Protein AF-A0A7J6S461-F1 (afdb_monomer_lite)

Foldseek 3Di:
DDDDDPDPCVVVVVVVVVVVVVVVVVVVVVVVVVVLVVLEDEDEQVNFDADPQQEGEAEDQVQAAGEYEYDQAEPHEYEHHYAEHQEEEYENYECYEYHYPYHHNPLEYEYELHELYEYEHPVAGAEYEYECYECYEYERYQKYWYANYYQYHYNNRTDHHDNATWIWHFDADPRSDTDDTDTDGDGPPPDDDPPPDDPDDLVVLQVQLVVLQVVLVVCVVVVVLVVSLVSLVSSCVSPVLPLSSLLVNLVSCVVVVVLVSSLVSLVSSLPRPPRDPVSNVSSVVSNVSSCVSVVDPDPPDDDPPDPPPPPPDDDDDDDDDDDDDDDDDDD

Radius of gyration: 28.56 Å; chains: 1; bounding box: 76×62×81 Å

pLDDT: mean 71.68, std 21.86, range [27.14, 96.0]

Secondary structure (DSSP, 8-state):
-------TTHHHHHHHHHHHHHHHHHHHHHHHHHHHHHTEEEEEGGG-PPPTTSEEEE--GGGTTSEEEEE--BS-EEEE--SEESEEEEES-BS-EEEE-SEETTSEEEEES-EEEEEEEEEEEEEEEEES-EEEEEEEEEEEEEESBBS-EETTEEPPPBSS-EEEEEEE-TTS-EEEEEEEE--TT-S----------HHHHHHHHHHHHHHHHHHHHTT-HHHHHHHHHHHHHH-TT-HHHHHHHHHHHHHHT-HHHHHHHHHHHHH-TTS-HHHHHHHHHHHHHHHHHTT------SS---------------------PPPP---

Sequence (331 aa):
MPGSIADQSRPVAEARKQMERQNQVSAHKAAMLAKMKENEVTLEASGLKADDSKVIHISDKGLEGKALRLRGVKDRTVLVEVDKILKLFIEGFERSKVLVQSQLVTGTAELWSCKNSSLCLLKGVETVQCDACNDVSITGAVRVCSSNCTALKVNGAEVAETGMTEQILSKSDEHGKVTSDKMQRFGHDQLPVMDLGEKTKPSAEKDIAESQKELGNDAFKECDFMQAVVFYTNALDHDPRMAVALSNRAQCWLKLGDLDKAETDALKAAGLEEAPDRIRAKSWFRAGMARHGRGTERFVSRKAHRIEISLGGLCHQRMVLQVTSPELVNA

Structure (mmCIF, N/CA/C/O backbone):
data_AF-A0A7J6S461-F1
#
_entry.id   AF-A0A7J6S461-F1
#
loop_
_atom_site.group_PDB
_atom_site.id
_atom_site.type_symbol
_atom_site.label_atom_id
_atom_site.label_alt_id
_atom_site.label_comp_id
_atom_site.label_asym_id
_atom_site.label_entity_id
_atom_site.label_seq_id
_atom_site.pdbx_PDB_ins_code
_atom_site.Cartn_x
_atom_site.Cartn_y
_atom_site.Cartn_z
_atom_site.occupancy
_atom_site.B_iso_or_equiv
_atom_site.auth_seq_id
_atom_site.auth_comp_id
_atom_site.auth_asym_id
_atom_site.auth_atom_id
_atom_site.pdbx_PDB_model_num
ATOM 1 N N . MET A 1 1 ? 3.799 41.121 -53.953 1.00 40.44 1 MET A N 1
ATOM 2 C CA . MET A 1 1 ? 3.150 39.840 -53.603 1.00 40.44 1 MET A CA 1
ATOM 3 C C . MET A 1 1 ? 2.871 39.852 -52.107 1.00 40.44 1 MET A C 1
ATOM 5 O O . MET A 1 1 ? 3.825 40.048 -51.363 1.00 40.44 1 MET A O 1
ATOM 9 N N . PRO A 1 2 ? 1.612 39.741 -51.656 1.00 42.50 2 PRO A N 1
ATOM 10 C CA . PRO A 1 2 ? 1.300 39.699 -50.232 1.00 42.50 2 PRO A CA 1
ATOM 11 C C . PRO A 1 2 ? 1.763 38.355 -49.653 1.00 42.50 2 PRO A C 1
ATOM 13 O O . PRO A 1 2 ? 1.394 37.294 -50.153 1.00 42.50 2 PRO A O 1
ATOM 16 N N . GLY A 1 3 ? 2.620 38.408 -48.633 1.00 40.75 3 GLY A N 1
ATOM 17 C CA . GLY A 1 3 ? 3.073 37.236 -47.891 1.00 40.75 3 GLY A CA 1
ATOM 18 C C . GLY A 1 3 ? 1.936 36.678 -47.039 1.00 40.75 3 GLY A C 1
ATOM 19 O O . GLY A 1 3 ? 1.358 37.391 -46.226 1.00 40.75 3 GLY A O 1
ATOM 20 N N . SER A 1 4 ? 1.616 35.408 -47.276 1.00 48.25 4 SER A N 1
ATOM 21 C CA . SER A 1 4 ? 0.637 34.584 -46.566 1.00 48.25 4 SER A CA 1
ATOM 22 C C . SER A 1 4 ? 0.661 34.794 -45.047 1.00 48.25 4 SER A C 1
ATOM 24 O O . SER A 1 4 ? 1.661 34.498 -44.395 1.00 48.25 4 SER A O 1
ATOM 26 N N . ILE A 1 5 ? -0.470 35.226 -44.483 1.00 49.91 5 ILE A N 1
ATOM 27 C CA . ILE A 1 5 ? -0.743 35.207 -43.042 1.00 49.91 5 ILE A CA 1
ATOM 28 C C . ILE A 1 5 ? -0.661 33.746 -42.593 1.00 49.91 5 ILE A C 1
ATOM 30 O O . ILE A 1 5 ? -1.498 32.925 -42.964 1.00 49.91 5 ILE A O 1
ATOM 34 N N . ALA A 1 6 ? 0.397 33.404 -41.861 1.00 48.06 6 ALA A N 1
ATOM 35 C CA . ALA A 1 6 ? 0.574 32.073 -41.312 1.00 48.06 6 ALA A CA 1
ATOM 36 C C . ALA A 1 6 ? -0.590 31.743 -40.363 1.00 48.06 6 ALA A C 1
ATOM 38 O O . ALA A 1 6 ? -0.894 32.485 -39.432 1.00 48.06 6 ALA A O 1
ATOM 39 N N . ASP A 1 7 ? -1.223 30.616 -40.662 1.00 51.88 7 ASP A N 1
ATOM 40 C CA . ASP A 1 7 ? -2.272 29.899 -39.949 1.00 51.88 7 ASP A CA 1
ATOM 41 C C . ASP A 1 7 ? -2.096 29.897 -38.411 1.00 51.88 7 ASP A C 1
ATOM 43 O O . ASP A 1 7 ? -1.456 29.018 -37.833 1.00 51.88 7 ASP A O 1
ATOM 47 N N . GLN A 1 8 ? -2.694 30.882 -37.730 1.00 48.31 8 GLN A N 1
ATOM 48 C CA . GLN A 1 8 ? -2.728 30.989 -36.262 1.00 48.31 8 GLN A CA 1
ATOM 49 C C . GLN A 1 8 ? -3.693 29.978 -35.596 1.00 48.31 8 GLN A C 1
ATOM 51 O O . GLN A 1 8 ? -3.891 30.026 -34.383 1.00 48.31 8 GLN A O 1
ATOM 56 N N . SER A 1 9 ? -4.308 29.053 -36.348 1.00 50.66 9 SER A N 1
ATOM 57 C CA . SER A 1 9 ? -5.327 28.127 -35.820 1.00 50.66 9 SER A CA 1
ATOM 58 C C . SER A 1 9 ? -4.759 26.833 -35.211 1.00 50.66 9 SER A C 1
ATOM 60 O O . SER A 1 9 ? -5.415 26.187 -34.388 1.00 50.66 9 SER A O 1
ATOM 62 N N . ARG A 1 10 ? -3.516 26.467 -35.555 1.00 50.56 10 ARG A N 1
ATOM 63 C CA . ARG A 1 10 ? -2.861 25.217 -35.117 1.00 50.56 10 ARG A CA 1
ATOM 64 C C . ARG A 1 10 ? -2.608 25.108 -33.603 1.00 50.56 10 ARG A C 1
ATOM 66 O O . ARG A 1 10 ? -2.941 24.057 -33.053 1.00 50.56 10 ARG A O 1
ATOM 73 N N . PRO A 1 11 ? -2.127 26.153 -32.894 1.00 52.34 11 PRO A N 1
ATOM 74 C CA . PRO A 1 11 ? -1.881 26.069 -31.449 1.00 52.34 11 PRO A CA 1
ATOM 75 C C . PRO A 1 11 ? -3.170 25.850 -30.642 1.00 52.34 11 PRO A C 1
ATOM 77 O O . PRO A 1 11 ? -3.179 25.143 -29.638 1.00 52.34 11 PRO A O 1
ATOM 80 N N . VAL A 1 12 ? -4.290 26.417 -31.108 1.00 59.97 12 VAL A N 1
ATOM 81 C CA . VAL A 1 12 ? -5.599 26.318 -30.441 1.00 59.97 12 VAL A CA 1
ATOM 82 C C . VAL A 1 12 ? -6.238 24.944 -30.671 1.00 59.97 12 VAL A C 1
ATOM 84 O O . VAL A 1 12 ? -6.866 24.394 -29.767 1.00 59.97 12 VAL A O 1
ATOM 87 N N . ALA A 1 13 ? -6.063 24.356 -31.858 1.00 64.94 13 ALA A N 1
ATOM 88 C CA . ALA A 1 13 ? -6.579 23.025 -32.173 1.00 64.94 13 ALA A CA 1
ATOM 89 C C . ALA A 1 13 ? -5.836 21.908 -31.414 1.00 64.94 13 ALA A C 1
ATOM 91 O O . ALA A 1 13 ? -6.471 20.964 -30.937 1.00 64.94 13 ALA A O 1
ATOM 92 N N . GLU A 1 14 ? -4.513 22.015 -31.261 1.00 66.88 14 GLU A N 1
ATOM 93 C CA . GLU A 1 14 ? -3.727 21.068 -30.459 1.00 66.88 14 GLU A CA 1
ATOM 94 C C . GLU A 1 14 ? -4.027 21.187 -28.963 1.00 66.88 14 GLU A C 1
ATOM 96 O O . GLU A 1 14 ? -4.241 20.162 -28.312 1.00 66.88 14 GLU A O 1
ATOM 101 N N . ALA A 1 15 ? -4.162 22.411 -28.439 1.00 61.25 15 ALA A N 1
ATOM 102 C CA . ALA A 1 15 ? -4.569 22.643 -27.054 1.00 61.25 15 ALA A CA 1
ATOM 103 C C . ALA A 1 15 ? -5.966 22.067 -26.756 1.00 61.25 15 ALA A C 1
ATOM 105 O O . ALA A 1 15 ? -6.157 21.410 -25.734 1.00 61.25 15 ALA A O 1
ATOM 106 N N . ARG A 1 16 ? -6.932 22.219 -27.677 1.00 72.56 16 ARG A N 1
ATOM 107 C CA . ARG A 1 16 ? -8.267 21.603 -27.549 1.00 72.56 16 ARG A CA 1
ATOM 108 C C . ARG A 1 16 ? -8.199 20.076 -27.528 1.00 72.56 16 ARG A C 1
ATOM 110 O O . ARG A 1 16 ? -8.792 19.469 -26.645 1.00 72.56 16 ARG A O 1
ATOM 117 N N . LYS A 1 17 ? -7.414 19.455 -28.418 1.00 75.62 17 LYS A N 1
ATOM 118 C CA . LYS A 1 17 ? -7.203 17.993 -28.424 1.00 75.62 17 LYS A CA 1
ATOM 119 C C . LYS A 1 17 ? -6.484 17.484 -27.171 1.00 75.62 17 LYS A C 1
ATOM 121 O O . LYS A 1 17 ? -6.689 16.341 -26.762 1.00 75.62 17 LYS A O 1
ATOM 126 N N . GLN A 1 18 ? -5.593 18.282 -26.586 1.00 75.19 18 GLN A N 1
ATOM 127 C CA . GLN A 1 18 ? -4.928 17.950 -25.325 1.00 75.19 18 GLN A CA 1
ATOM 128 C C . GLN A 1 18 ? -5.903 18.041 -24.148 1.00 75.19 18 GLN A C 1
ATOM 130 O O . GLN A 1 18 ? -5.944 17.126 -23.330 1.00 75.19 18 GLN A O 1
ATOM 135 N N . MET A 1 19 ? -6.733 19.084 -24.112 1.00 69.25 19 MET A N 1
ATOM 136 C CA . MET A 1 19 ? -7.780 19.256 -23.108 1.00 69.25 19 MET A CA 1
ATOM 137 C C . MET A 1 19 ? -8.844 18.154 -23.202 1.00 69.25 19 MET A C 1
ATOM 139 O O . MET A 1 19 ? -9.238 17.599 -22.184 1.00 69.25 19 MET A O 1
ATOM 143 N N . GLU A 1 20 ? -9.246 17.746 -24.408 1.00 75.19 20 GLU A N 1
ATOM 144 C CA . GLU A 1 20 ? -10.145 16.602 -24.616 1.00 75.19 20 GLU A CA 1
ATOM 145 C C . GLU A 1 20 ? -9.537 15.285 -24.129 1.00 75.19 20 GLU A C 1
ATOM 147 O O . GLU A 1 20 ? -10.213 14.519 -23.446 1.00 75.19 20 GLU A O 1
ATOM 152 N N . ARG A 1 21 ? -8.249 15.036 -24.402 1.00 74.38 21 ARG A N 1
ATOM 153 C CA . ARG A 1 21 ? -7.546 13.857 -23.871 1.00 74.38 21 ARG A CA 1
ATOM 154 C C . ARG A 1 21 ? -7.448 13.885 -22.347 1.00 74.38 21 ARG A C 1
ATOM 156 O O . ARG A 1 21 ? -7.703 12.866 -21.713 1.00 74.38 21 ARG A O 1
ATOM 163 N N . GLN A 1 22 ? -7.135 15.033 -21.749 1.00 64.44 22 GLN A N 1
ATOM 164 C CA . GLN A 1 22 ? -7.122 15.185 -20.291 1.00 64.44 22 GLN A CA 1
ATOM 165 C C . GLN A 1 22 ? -8.512 14.972 -19.684 1.00 64.44 22 GLN A C 1
ATOM 167 O O . GLN A 1 22 ? -8.628 14.279 -18.676 1.00 64.44 22 GLN A O 1
ATOM 172 N N . ASN A 1 23 ? -9.563 15.483 -20.328 1.00 71.19 23 ASN A N 1
ATOM 173 C CA . ASN A 1 23 ? -10.947 15.292 -19.902 1.00 71.19 23 ASN A CA 1
ATOM 174 C C . ASN A 1 23 ? -11.405 13.831 -20.035 1.00 71.19 23 ASN A C 1
ATOM 176 O O . ASN A 1 23 ? -12.141 13.334 -19.189 1.00 71.19 23 ASN A O 1
ATOM 180 N N . GLN A 1 24 ? -10.948 13.106 -21.058 1.00 70.94 24 GLN A N 1
ATOM 181 C CA . GLN A 1 24 ? -11.220 11.672 -21.200 1.00 70.94 24 GLN A CA 1
ATOM 182 C C . GLN A 1 24 ? -10.493 10.846 -20.132 1.00 70.94 24 GLN A C 1
ATOM 184 O O . GLN A 1 24 ? -11.089 9.945 -19.543 1.00 70.94 24 GLN A O 1
ATOM 189 N N . VAL A 1 25 ? -9.230 11.170 -19.836 1.00 69.25 25 VAL A N 1
ATOM 190 C CA . VAL A 1 25 ? -8.460 10.513 -18.767 1.00 69.25 25 VAL A CA 1
ATOM 191 C C . VAL A 1 25 ? -9.072 10.803 -17.394 1.00 69.25 25 VAL A C 1
ATOM 193 O O . VAL A 1 25 ? -9.213 9.886 -16.583 1.00 69.25 25 VAL A O 1
ATOM 196 N N . SER A 1 26 ? -9.491 12.044 -17.130 1.00 63.84 26 SER A N 1
ATOM 197 C CA . SER A 1 26 ? -10.141 12.408 -15.867 1.00 63.84 26 SER A CA 1
ATOM 198 C C . SER A 1 26 ? -11.512 11.743 -15.720 1.00 63.84 26 SER A C 1
ATOM 200 O O . SER A 1 26 ? -11.810 11.213 -14.649 1.00 63.84 26 SER A O 1
ATOM 202 N N . ALA A 1 27 ? -12.300 11.660 -16.796 1.00 71.50 27 ALA A N 1
ATOM 203 C CA . ALA A 1 27 ? -13.568 10.936 -16.814 1.00 71.50 27 ALA A CA 1
ATOM 204 C C . ALA A 1 27 ? -13.378 9.428 -16.585 1.00 71.50 27 ALA A C 1
ATOM 206 O O . ALA A 1 27 ? -14.112 8.823 -15.805 1.00 71.50 27 ALA A O 1
ATOM 207 N N . HIS A 1 28 ? -12.362 8.818 -17.203 1.00 68.81 28 HIS A N 1
ATOM 208 C CA . HIS A 1 28 ? -12.038 7.408 -16.988 1.00 68.81 28 HIS A CA 1
ATOM 209 C C . HIS A 1 28 ? -11.620 7.134 -15.536 1.00 68.81 28 HIS A C 1
ATOM 211 O O . HIS A 1 28 ? -12.117 6.195 -14.912 1.00 68.81 28 HIS A O 1
ATOM 217 N N . LYS A 1 29 ? -10.775 8.000 -14.961 1.00 63.88 29 LYS A N 1
ATOM 218 C CA . LYS A 1 29 ? -10.381 7.931 -13.547 1.00 63.88 29 LYS A CA 1
ATOM 219 C C . LYS A 1 29 ? -11.591 8.080 -12.620 1.00 63.88 29 LYS A C 1
ATOM 221 O O . LYS A 1 29 ? -11.727 7.311 -11.672 1.00 63.88 29 LYS A O 1
ATOM 226 N N . ALA A 1 30 ? -12.491 9.020 -12.908 1.00 66.38 30 ALA A N 1
ATOM 227 C CA . ALA A 1 30 ? -13.720 9.218 -12.144 1.00 66.38 30 ALA A CA 1
ATOM 228 C C . ALA A 1 30 ? -14.650 7.993 -12.211 1.00 66.38 30 ALA A C 1
ATOM 230 O O . ALA A 1 30 ? -15.176 7.572 -11.183 1.00 66.38 30 ALA A O 1
ATOM 231 N N . ALA A 1 31 ? -14.800 7.374 -13.386 1.00 71.50 31 ALA A N 1
ATOM 232 C CA . ALA A 1 31 ? -15.600 6.161 -13.559 1.00 71.50 31 ALA A CA 1
ATOM 233 C C . ALA A 1 31 ? -15.005 4.954 -12.811 1.00 71.50 31 ALA A C 1
ATOM 235 O O . ALA A 1 31 ? -15.738 4.168 -12.211 1.00 71.50 31 ALA A O 1
ATOM 236 N N . MET A 1 32 ? -13.676 4.815 -12.803 1.00 66.06 32 MET A N 1
ATOM 237 C CA . MET A 1 32 ? -12.992 3.778 -12.027 1.00 66.06 32 MET A CA 1
ATOM 238 C C . MET A 1 32 ? -13.164 3.995 -10.515 1.00 66.06 32 MET A C 1
ATOM 240 O O . MET A 1 32 ? -13.498 3.054 -9.799 1.00 66.06 32 MET A O 1
ATOM 244 N N . LEU A 1 33 ? -13.019 5.237 -10.038 1.00 64.75 33 LEU A N 1
ATOM 245 C CA . LEU A 1 33 ? -13.266 5.609 -8.640 1.00 64.75 33 LEU A CA 1
ATOM 246 C C . LEU A 1 33 ? -14.720 5.356 -8.221 1.00 64.75 33 LEU A C 1
ATOM 248 O O . LEU A 1 33 ? -14.958 4.915 -7.101 1.00 64.75 33 LEU A O 1
ATOM 252 N N . ALA A 1 34 ? -15.690 5.596 -9.107 1.00 70.94 34 ALA A N 1
ATOM 253 C CA . ALA A 1 34 ? -17.097 5.300 -8.844 1.00 70.94 34 ALA A CA 1
ATOM 254 C C . ALA A 1 34 ? -17.330 3.793 -8.639 1.00 70.94 34 ALA A C 1
ATOM 256 O O . ALA A 1 34 ? -17.918 3.403 -7.635 1.00 70.94 34 ALA A O 1
ATOM 257 N N . LYS A 1 35 ? -16.763 2.942 -9.507 1.00 71.62 35 LYS A N 1
ATOM 258 C CA . LYS A 1 35 ? -16.815 1.475 -9.350 1.00 71.62 35 LYS A CA 1
ATOM 259 C C . LYS A 1 35 ? -16.117 0.979 -8.081 1.00 71.62 35 LYS A C 1
ATOM 261 O O . LYS A 1 35 ? -16.518 -0.027 -7.503 1.00 71.62 35 LYS A O 1
ATOM 266 N N . MET A 1 36 ? -15.058 1.660 -7.644 1.00 65.56 36 MET A N 1
ATOM 267 C CA . MET A 1 36 ? -14.402 1.358 -6.368 1.00 65.56 36 MET A CA 1
ATOM 268 C C . MET A 1 36 ? -15.289 1.741 -5.178 1.00 65.56 36 MET A C 1
ATOM 270 O O . MET A 1 36 ? -15.422 0.943 -4.254 1.00 65.56 36 MET A O 1
ATOM 274 N N . LYS A 1 37 ? -15.949 2.906 -5.233 1.00 67.44 37 LYS A N 1
ATOM 275 C CA . LYS A 1 37 ? -16.890 3.363 -4.199 1.00 67.44 37 LYS A CA 1
ATOM 276 C C . LYS A 1 37 ? -18.133 2.482 -4.080 1.00 67.44 37 LYS A C 1
ATOM 278 O O . LYS A 1 37 ? -18.622 2.296 -2.977 1.00 67.44 37 LYS A O 1
ATOM 283 N N . GLU A 1 38 ? -18.635 1.917 -5.176 1.00 72.56 38 GLU A N 1
ATOM 284 C CA . GLU A 1 38 ? -19.768 0.973 -5.140 1.00 72.56 38 GLU A CA 1
ATOM 285 C C . GLU A 1 38 ? -19.456 -0.300 -4.336 1.00 72.56 38 GLU A C 1
ATOM 287 O O . GLU A 1 38 ? -20.349 -0.900 -3.740 1.00 72.56 38 GLU A O 1
ATOM 292 N N . ASN A 1 39 ? -18.180 -0.690 -4.280 1.00 78.06 39 ASN A N 1
ATOM 293 C CA . ASN A 1 39 ? -17.705 -1.835 -3.505 1.00 78.06 39 ASN A CA 1
ATOM 294 C C . ASN A 1 39 ? -17.263 -1.456 -2.081 1.00 78.06 39 ASN A C 1
ATOM 296 O O . ASN A 1 39 ? -16.754 -2.306 -1.347 1.00 78.06 39 ASN A O 1
ATOM 300 N N . GLU A 1 40 ? -17.451 -0.196 -1.686 1.00 84.75 40 GLU A N 1
ATOM 301 C CA . GLU A 1 40 ? -17.105 0.334 -0.375 1.00 84.75 40 GLU A CA 1
ATOM 302 C C . GLU A 1 40 ? -18.368 0.577 0.455 1.00 84.75 40 GLU A C 1
ATOM 304 O O . GLU A 1 40 ? -19.266 1.328 0.080 1.00 84.75 40 GLU A O 1
ATOM 309 N N . VAL A 1 41 ? -18.429 -0.047 1.627 1.00 89.06 41 VAL A N 1
ATOM 310 C CA . VAL A 1 41 ? -19.488 0.160 2.609 1.00 89.06 41 VAL A CA 1
ATOM 311 C C . VAL A 1 41 ? -18.958 1.086 3.689 1.00 89.06 41 VAL A C 1
ATOM 313 O O . VAL A 1 41 ? -18.022 0.745 4.410 1.00 89.06 41 VAL A O 1
ATOM 316 N N . THR A 1 42 ? -19.562 2.267 3.801 1.00 88.25 42 THR A N 1
ATOM 317 C CA . THR A 1 42 ? -19.249 3.226 4.864 1.00 88.25 42 THR A CA 1
ATOM 318 C C . THR A 1 42 ? -20.270 3.105 5.988 1.00 88.25 42 THR A C 1
ATOM 320 O O . THR A 1 42 ? -21.470 3.235 5.754 1.00 88.25 42 THR A O 1
ATOM 323 N N . LEU A 1 43 ? -19.791 2.880 7.208 1.00 89.19 43 LEU A N 1
ATOM 324 C CA . LEU A 1 43 ? -20.588 2.886 8.428 1.00 89.19 43 LEU A CA 1
ATOM 325 C C . LEU A 1 43 ? -20.205 4.106 9.267 1.00 89.19 43 LEU A C 1
ATOM 327 O O . LEU A 1 43 ? -19.092 4.211 9.788 1.00 89.19 43 LEU A O 1
ATOM 331 N N . GLU A 1 44 ? -21.152 5.029 9.385 1.00 88.50 44 GLU A N 1
ATOM 332 C CA . GLU A 1 44 ? -21.033 6.227 10.213 1.00 88.50 44 GLU A CA 1
ATOM 333 C C . GLU A 1 44 ? -21.429 5.917 11.661 1.00 88.50 44 GLU A C 1
ATOM 335 O O . GLU A 1 44 ? -22.371 5.161 11.916 1.00 88.50 44 GLU A O 1
ATOM 340 N N . ALA A 1 45 ? -20.764 6.551 12.628 1.00 83.44 45 ALA A N 1
ATOM 341 C CA . ALA A 1 45 ? -21.035 6.347 14.053 1.00 83.44 45 ALA A CA 1
ATOM 342 C C . ALA A 1 45 ? -22.500 6.586 14.464 1.00 83.44 45 ALA A C 1
ATOM 344 O O . ALA A 1 45 ? -22.983 5.948 15.400 1.00 83.44 45 ALA A O 1
ATOM 345 N N . SER A 1 46 ? -23.216 7.469 13.762 1.00 78.31 46 SER A N 1
ATOM 346 C CA . SER A 1 46 ? -24.639 7.751 13.993 1.00 78.31 46 SER A CA 1
ATOM 347 C C . SER A 1 46 ? -25.554 6.563 13.674 1.00 78.31 46 SER A C 1
ATOM 349 O O . SER A 1 46 ? -26.604 6.423 14.298 1.00 78.31 46 SER A O 1
ATOM 351 N N . GLY A 1 47 ? -25.156 5.699 12.736 1.00 75.88 47 GLY A N 1
ATOM 352 C CA . GLY A 1 47 ? -25.912 4.511 12.329 1.00 75.88 47 GLY A CA 1
ATOM 353 C C . GLY A 1 47 ? -25.589 3.255 13.139 1.00 75.88 47 GLY A C 1
ATOM 354 O O . GLY A 1 47 ? -26.286 2.249 13.018 1.00 75.88 47 GLY A O 1
ATOM 355 N N . LEU A 1 48 ? -24.546 3.296 13.973 1.00 80.94 48 LEU A N 1
ATOM 356 C CA . LEU A 1 48 ? -24.065 2.140 14.722 1.00 80.94 48 LEU A CA 1
ATOM 357 C C . LEU A 1 48 ? -24.686 2.104 16.122 1.00 80.94 48 LEU A C 1
ATOM 359 O O . LEU A 1 48 ? -24.404 2.950 16.980 1.00 80.94 48 LEU A O 1
ATOM 363 N N . LYS A 1 49 ? -25.517 1.087 16.366 1.00 78.25 49 LYS A N 1
ATOM 364 C CA . LYS A 1 49 ? -26.024 0.779 17.706 1.00 78.25 49 LYS A CA 1
ATOM 365 C C . LYS A 1 49 ? -24.914 0.119 18.514 1.00 78.25 49 LYS A C 1
ATOM 367 O O . LYS A 1 49 ? -24.296 -0.839 18.058 1.00 78.25 49 LYS A O 1
ATOM 372 N N . ALA A 1 50 ? -24.655 0.671 19.691 1.00 80.19 50 ALA A N 1
ATOM 373 C CA . ALA A 1 50 ? -23.780 0.054 20.670 1.00 80.19 50 ALA A CA 1
ATOM 374 C C . ALA A 1 50 ? -24.635 -0.717 21.677 1.00 80.19 50 ALA A C 1
ATOM 376 O O . ALA A 1 50 ? -25.749 -0.292 21.986 1.00 80.19 50 ALA A O 1
ATOM 377 N N . ASP A 1 51 ? -24.099 -1.826 22.162 1.00 80.62 51 ASP A N 1
ATOM 378 C CA . ASP A 1 51 ? -24.666 -2.579 23.273 1.00 80.62 51 ASP A CA 1
ATOM 379 C C . ASP A 1 51 ? -24.524 -1.801 24.597 1.00 80.62 51 ASP A C 1
ATOM 381 O O . ASP A 1 51 ? -23.830 -0.777 24.654 1.00 80.62 51 ASP A O 1
ATOM 385 N N . ASP A 1 52 ? -25.116 -2.305 25.680 1.00 74.38 52 ASP A N 1
ATOM 386 C CA . ASP A 1 52 ? -25.064 -1.697 27.022 1.00 74.38 52 ASP A CA 1
ATOM 387 C C . ASP A 1 52 ? -23.617 -1.475 27.509 1.00 74.38 52 ASP A C 1
ATOM 389 O O . ASP A 1 52 ? -23.315 -0.528 28.239 1.00 74.38 52 ASP A O 1
ATOM 393 N N . SER A 1 53 ? -22.685 -2.296 27.015 1.00 79.00 53 SER A N 1
ATOM 394 C CA . SER A 1 53 ? -21.241 -2.189 27.265 1.00 79.00 53 SER A CA 1
ATOM 395 C C . SER A 1 53 ? -20.501 -1.205 26.338 1.00 79.00 53 SER A C 1
ATOM 397 O O . SER A 1 53 ? -19.271 -1.191 26.308 1.00 79.00 53 SER A O 1
ATOM 399 N N . LYS A 1 54 ? -21.216 -0.384 25.554 1.00 83.81 54 LYS A N 1
ATOM 400 C CA . LYS A 1 54 ? -20.669 0.524 24.521 1.00 83.81 54 LYS A CA 1
ATOM 401 C C . LYS A 1 54 ? -19.868 -0.188 23.420 1.00 83.81 54 LYS A C 1
ATOM 403 O O . LYS A 1 54 ? -18.979 0.410 22.802 1.00 83.81 54 LYS A O 1
ATOM 408 N N . VAL A 1 55 ? -20.185 -1.457 23.164 1.00 87.81 55 VAL A N 1
ATOM 409 C CA . VAL A 1 55 ? -19.548 -2.266 22.118 1.00 87.81 55 VAL A CA 1
ATOM 410 C C . VAL A 1 55 ? -20.427 -2.277 20.870 1.00 87.81 55 VAL A C 1
ATOM 412 O O . VAL A 1 55 ? -21.622 -2.542 20.949 1.00 87.81 55 VAL A O 1
ATOM 415 N N . ILE A 1 56 ? -19.848 -1.972 19.714 1.00 89.50 56 ILE A N 1
ATOM 416 C CA . ILE A 1 56 ? -20.488 -2.079 18.404 1.00 89.50 56 ILE A CA 1
ATOM 417 C C . ILE A 1 56 ? -20.020 -3.388 17.771 1.00 89.50 56 ILE A C 1
ATOM 419 O O . ILE A 1 56 ? -18.836 -3.531 17.464 1.00 89.50 56 ILE A O 1
ATOM 423 N N . HIS A 1 57 ? -20.946 -4.316 17.548 1.00 90.19 57 HIS A N 1
ATOM 424 C CA . HIS A 1 57 ? -20.681 -5.578 16.859 1.00 90.19 57 HIS A CA 1
ATOM 425 C C . HIS A 1 57 ? -21.015 -5.451 15.369 1.00 90.19 57 HIS A C 1
ATOM 427 O O . HIS A 1 57 ? -22.141 -5.113 15.008 1.00 90.19 57 HIS A O 1
ATOM 433 N N . ILE A 1 58 ? -20.036 -5.720 14.505 1.00 89.38 58 ILE A N 1
ATOM 434 C CA . ILE A 1 58 ? -20.173 -5.691 13.046 1.00 89.38 58 ILE A CA 1
ATOM 435 C C . ILE A 1 58 ? -19.926 -7.106 12.519 1.00 89.38 58 ILE A C 1
ATOM 437 O O . ILE A 1 58 ? -18.779 -7.541 12.436 1.00 89.38 58 ILE A O 1
ATOM 441 N N . SER A 1 59 ? -21.003 -7.809 12.163 1.00 86.69 59 SER A N 1
ATOM 442 C CA . SER A 1 59 ? -20.977 -9.206 11.693 1.00 86.69 59 SER A CA 1
ATOM 443 C C . SER A 1 59 ? -21.855 -9.463 10.458 1.00 86.69 59 SER A C 1
ATOM 445 O O . SER A 1 59 ? -22.241 -10.595 10.166 1.00 86.69 59 SER A O 1
ATOM 447 N N . ASP A 1 60 ? -22.198 -8.407 9.715 1.00 81.88 60 ASP A N 1
ATOM 448 C CA . ASP A 1 60 ? -23.063 -8.513 8.539 1.00 81.88 60 ASP A CA 1
ATOM 449 C C . ASP A 1 60 ? -22.372 -9.281 7.396 1.00 81.88 60 ASP A C 1
ATOM 451 O O . ASP A 1 60 ? -21.320 -8.877 6.893 1.00 81.88 60 ASP A O 1
ATOM 455 N N . LYS A 1 61 ? -23.006 -10.370 6.940 1.00 71.75 61 LYS A N 1
ATOM 456 C CA . LYS A 1 61 ? -22.550 -11.178 5.797 1.00 71.75 61 LYS A CA 1
ATOM 457 C C . LYS A 1 61 ? -22.500 -10.378 4.491 1.00 71.75 61 LYS A C 1
ATOM 459 O O . LYS A 1 61 ? -21.722 -10.707 3.605 1.00 71.75 61 LYS A O 1
ATOM 464 N N . GLY A 1 62 ? -23.281 -9.303 4.363 1.00 76.94 62 GLY A N 1
ATOM 465 C CA . GLY A 1 62 ? -23.276 -8.416 3.195 1.00 76.94 62 GLY A CA 1
ATOM 466 C C . GLY A 1 62 ? -21.996 -7.587 3.017 1.00 76.94 62 GLY A C 1
ATOM 467 O O . GLY A 1 62 ? -21.844 -6.931 1.977 1.00 76.94 62 GLY A O 1
ATOM 468 N N . LEU A 1 63 ? -21.097 -7.609 4.010 1.00 81.44 63 LEU A N 1
ATOM 469 C CA . LEU A 1 63 ? -19.775 -6.973 3.989 1.00 81.44 63 LEU A CA 1
ATOM 470 C C . LEU A 1 63 ? -18.679 -7.879 3.412 1.00 81.44 63 LEU A C 1
ATOM 472 O O . LEU A 1 63 ? -17.559 -7.412 3.191 1.00 81.44 63 LEU A O 1
ATOM 476 N N . GLU A 1 64 ? -18.978 -9.156 3.164 1.00 82.44 64 GLU A N 1
ATOM 477 C CA . GLU A 1 64 ? -17.989 -10.100 2.657 1.00 82.44 64 GLU A CA 1
ATOM 478 C C . GLU A 1 64 ? -17.481 -9.671 1.270 1.00 82.44 64 GLU A C 1
ATOM 480 O O . GLU A 1 64 ? -18.255 -9.365 0.361 1.00 82.44 64 GLU A O 1
ATOM 485 N N . GLY A 1 65 ? -16.157 -9.586 1.117 1.00 80.88 65 GLY A N 1
ATOM 486 C CA . GLY A 1 65 ? -15.512 -9.168 -0.132 1.00 80.88 65 GLY A CA 1
ATOM 487 C C . GLY A 1 65 ? -15.635 -7.676 -0.474 1.00 80.88 65 GLY A C 1
ATOM 488 O O . GLY A 1 65 ? -15.190 -7.273 -1.548 1.00 80.88 65 GLY A O 1
ATOM 489 N N . LYS A 1 66 ? -16.185 -6.845 0.421 1.00 87.19 66 LYS A N 1
ATOM 490 C CA . LYS A 1 66 ? -16.285 -5.386 0.243 1.00 87.19 66 LYS A CA 1
ATOM 491 C C . LYS A 1 66 ? -15.246 -4.635 1.063 1.00 87.19 66 LYS A C 1
ATOM 493 O O . LYS A 1 66 ? -14.691 -5.164 2.026 1.00 87.19 66 LYS A O 1
ATOM 498 N N . ALA A 1 67 ? -14.963 -3.397 0.673 1.00 88.56 67 ALA A N 1
ATOM 499 C CA . ALA A 1 67 ? -14.168 -2.489 1.486 1.00 88.56 67 ALA A CA 1
ATOM 500 C C . ALA A 1 67 ? -15.042 -1.907 2.603 1.00 88.56 67 ALA A C 1
ATOM 502 O O . ALA A 1 67 ? -16.149 -1.450 2.341 1.00 88.56 67 ALA A O 1
ATOM 503 N N . LEU A 1 68 ? -14.558 -1.924 3.841 1.00 91.38 68 LEU A N 1
ATOM 504 C CA . LEU A 1 68 ? -15.272 -1.404 5.001 1.00 91.38 68 LEU A CA 1
ATOM 505 C C . LEU A 1 68 ? -14.626 -0.097 5.451 1.00 91.38 68 LEU A C 1
ATOM 507 O O . LEU A 1 68 ? -13.453 -0.090 5.820 1.00 91.38 68 LEU A O 1
ATOM 511 N N . ARG A 1 69 ? -15.396 0.992 5.471 1.00 91.75 69 ARG A N 1
ATOM 512 C CA . ARG A 1 69 ? -14.993 2.262 6.077 1.00 91.75 69 ARG A CA 1
ATOM 513 C C . ARG A 1 69 ? -15.797 2.524 7.337 1.00 91.75 69 ARG A C 1
ATOM 515 O O . ARG A 1 69 ? -17.022 2.548 7.296 1.00 91.75 69 ARG A O 1
ATOM 522 N N . LEU A 1 70 ? -15.110 2.772 8.442 1.00 92.00 70 LEU A N 1
ATOM 523 C CA . LEU A 1 70 ? -15.703 3.159 9.714 1.00 92.00 70 LEU A CA 1
ATOM 524 C C . LEU A 1 70 ? -15.357 4.616 10.005 1.00 92.00 70 LEU A C 1
ATOM 526 O O . LEU A 1 70 ? -14.178 4.976 9.989 1.00 92.00 70 LEU A O 1
ATOM 530 N N . ARG A 1 71 ? -16.365 5.442 10.302 1.00 92.56 71 ARG A N 1
ATOM 531 C CA . ARG A 1 71 ? -16.171 6.876 10.550 1.00 92.56 71 ARG A CA 1
ATOM 532 C C . ARG A 1 71 ? -16.744 7.368 11.872 1.00 92.56 71 ARG A C 1
ATOM 534 O O . ARG A 1 71 ? -17.862 7.027 12.255 1.00 92.56 71 ARG A O 1
ATOM 541 N N . GLY A 1 72 ? -15.974 8.236 12.532 1.00 87.31 72 GLY A N 1
ATOM 542 C CA . GLY A 1 72 ? -16.454 9.145 13.576 1.00 87.31 72 GLY A CA 1
ATOM 543 C C . GLY A 1 72 ? -16.837 8.488 14.902 1.00 87.31 72 GLY A C 1
ATOM 544 O O . GLY A 1 72 ? -17.636 9.048 15.654 1.00 87.31 72 GLY A O 1
ATOM 545 N N . VAL A 1 73 ? -16.324 7.292 15.194 1.00 89.50 73 VAL A N 1
ATOM 546 C CA . VAL A 1 73 ? -16.658 6.565 16.425 1.00 89.50 73 VAL A CA 1
ATOM 547 C C . VAL A 1 73 ? -15.903 7.161 17.614 1.00 89.50 73 VAL A C 1
ATOM 549 O O . VAL A 1 73 ? -14.687 7.349 17.561 1.00 89.50 73 VAL A O 1
ATOM 552 N N . LYS A 1 74 ? -16.626 7.447 18.703 1.00 91.81 74 LYS A N 1
ATOM 553 C CA . LYS A 1 74 ? -16.063 8.015 19.935 1.00 91.81 74 LYS A CA 1
ATOM 554 C C . LYS A 1 74 ? -16.491 7.234 21.166 1.00 91.81 74 LYS A C 1
ATOM 556 O O . LYS A 1 74 ? -17.656 6.846 21.246 1.00 91.81 74 LYS A O 1
ATOM 561 N N . ASP A 1 75 ? -15.575 7.058 22.119 1.00 90.25 75 ASP A N 1
ATOM 562 C CA . ASP A 1 75 ? -15.823 6.436 23.431 1.00 90.25 75 ASP A CA 1
ATOM 563 C C . ASP A 1 75 ? -16.502 5.053 23.348 1.00 90.25 75 ASP A C 1
ATOM 565 O O . ASP A 1 75 ? -17.360 4.707 24.170 1.00 90.25 75 ASP A O 1
ATOM 569 N N . ARG A 1 76 ? -16.159 4.271 22.316 1.00 90.56 76 ARG A N 1
ATOM 570 C CA . ARG A 1 76 ? -16.769 2.966 22.029 1.00 90.56 76 ARG A CA 1
ATOM 571 C C . ARG A 1 76 ? -15.724 1.932 21.633 1.00 90.56 76 ARG A C 1
ATOM 573 O O . ARG A 1 76 ? -14.640 2.255 21.147 1.00 90.56 76 ARG A O 1
ATOM 580 N N . THR A 1 77 ? -16.084 0.667 21.813 1.00 91.25 77 THR A N 1
ATOM 581 C CA . THR A 1 77 ? -15.312 -0.456 21.269 1.00 91.25 77 THR A CA 1
ATOM 582 C C . THR A 1 77 ? -16.020 -0.984 20.031 1.00 91.25 77 THR A C 1
ATOM 584 O O . THR A 1 77 ? -17.222 -1.205 20.070 1.00 91.25 77 THR A O 1
ATOM 587 N N . VAL A 1 78 ? -15.306 -1.183 18.929 1.00 92.62 78 VAL A N 1
ATOM 588 C CA . VAL A 1 78 ? -15.840 -1.765 17.696 1.00 92.62 78 VAL A CA 1
ATOM 589 C C . VAL A 1 78 ? -15.229 -3.142 17.504 1.00 92.62 78 VAL A C 1
ATOM 591 O O . VAL A 1 78 ? -14.008 -3.275 17.480 1.00 92.62 78 VAL A O 1
ATOM 594 N N . LEU A 1 79 ? -16.077 -4.153 17.358 1.00 91.62 79 LEU A N 1
ATOM 595 C CA . LEU A 1 79 ? -15.692 -5.526 17.075 1.00 91.62 79 LEU A CA 1
ATOM 596 C C . LEU A 1 79 ? -16.146 -5.895 15.663 1.00 91.62 79 LEU A C 1
ATOM 598 O O . LEU A 1 79 ? -17.339 -5.858 15.364 1.00 91.62 79 LEU A O 1
ATOM 602 N N . VAL A 1 80 ? -15.189 -6.229 14.797 1.00 91.44 80 VAL A N 1
ATOM 603 C CA . VAL A 1 80 ? -15.433 -6.580 13.393 1.00 91.44 80 VAL A CA 1
ATOM 604 C C . VAL A 1 80 ? -15.197 -8.077 13.185 1.00 91.44 80 VAL A C 1
ATOM 606 O O . VAL A 1 80 ? -14.049 -8.541 13.125 1.00 91.44 80 VAL A O 1
ATOM 609 N N . GLU A 1 81 ? -16.298 -8.815 13.053 1.00 90.12 81 GLU A N 1
ATOM 610 C CA . GLU A 1 81 ? -16.383 -10.274 12.924 1.00 90.12 81 GLU A CA 1
ATOM 611 C C . GLU A 1 81 ? -17.061 -10.659 11.600 1.00 90.12 81 GLU A C 1
ATOM 613 O O . GLU A 1 81 ? -18.212 -11.085 11.550 1.00 90.12 81 GLU A O 1
ATOM 618 N N . VAL A 1 82 ? -16.328 -10.490 10.503 1.00 87.56 82 VAL A N 1
ATOM 619 C CA . VAL A 1 82 ? -16.712 -10.904 9.148 1.00 87.56 82 VAL A CA 1
ATOM 620 C C . VAL A 1 82 ? -15.637 -11.864 8.633 1.00 87.56 82 VAL A C 1
ATOM 622 O O . VAL A 1 82 ? -14.460 -11.692 8.943 1.00 87.56 82 VAL A O 1
ATOM 625 N N . ASP A 1 83 ? -15.992 -12.881 7.845 1.00 84.62 83 ASP A N 1
ATOM 626 C CA . ASP A 1 83 ? -15.010 -13.877 7.385 1.00 84.62 83 ASP A CA 1
ATOM 627 C C . ASP A 1 83 ? -13.866 -13.232 6.585 1.00 84.62 83 ASP A C 1
ATOM 629 O O . ASP A 1 83 ? -12.688 -13.339 6.956 1.00 84.62 83 ASP A O 1
ATOM 633 N N . LYS A 1 84 ? -14.223 -12.515 5.510 1.00 87.19 84 LYS A N 1
ATOM 634 C CA . LYS A 1 84 ? -13.285 -11.846 4.603 1.00 87.19 84 LYS A CA 1
ATOM 635 C C . LYS A 1 84 ? -13.764 -10.448 4.244 1.00 87.19 84 LYS A C 1
ATOM 637 O O . LYS A 1 84 ? -14.807 -10.283 3.618 1.00 87.19 84 LYS A O 1
ATOM 642 N N . ILE A 1 85 ? -12.959 -9.445 4.569 1.00 89.69 85 ILE A N 1
ATOM 643 C CA . ILE A 1 85 ? -13.171 -8.052 4.161 1.00 89.69 85 ILE A CA 1
ATOM 644 C C . ILE A 1 85 ? -12.110 -7.715 3.120 1.00 89.69 85 ILE A C 1
ATOM 646 O O . ILE A 1 85 ? -10.962 -8.137 3.245 1.00 89.69 85 ILE A O 1
ATOM 650 N N . LEU A 1 86 ? -12.472 -6.962 2.082 1.00 87.12 86 LEU A N 1
ATOM 651 C CA . LEU A 1 86 ? -11.515 -6.580 1.048 1.00 87.12 86 LEU A CA 1
ATOM 652 C C . LEU A 1 86 ? -10.417 -5.699 1.644 1.00 87.12 86 LEU A C 1
ATOM 654 O O . LEU A 1 86 ? -9.252 -6.067 1.590 1.00 87.12 86 LEU A O 1
ATOM 658 N N . LYS A 1 87 ? -10.812 -4.570 2.240 1.00 88.06 87 LYS A N 1
ATOM 659 C CA . LYS A 1 87 ? -9.927 -3.552 2.814 1.00 88.06 87 LYS A CA 1
ATOM 660 C C . LYS A 1 87 ? -10.624 -2.831 3.965 1.00 88.06 87 LYS A C 1
ATOM 662 O O . LYS A 1 87 ? -11.847 -2.703 3.939 1.00 88.06 87 LYS A O 1
ATOM 667 N N . LEU A 1 88 ? -9.863 -2.354 4.947 1.00 91.44 88 LEU A N 1
ATOM 668 C CA . LEU A 1 88 ? -10.390 -1.638 6.110 1.00 91.44 88 LEU A CA 1
ATOM 669 C C . LEU A 1 88 ? -9.891 -0.191 6.144 1.00 91.44 88 LEU A C 1
ATOM 671 O O . LEU A 1 88 ? -8.688 0.048 6.069 1.00 91.44 88 LEU A O 1
ATOM 675 N N . PHE A 1 89 ? -10.815 0.749 6.319 1.00 93.00 89 PHE A N 1
ATOM 676 C CA . PHE A 1 89 ? -10.545 2.167 6.528 1.00 93.00 89 PHE A CA 1
ATOM 677 C C . PHE A 1 89 ? -11.160 2.609 7.858 1.00 93.00 89 PHE A C 1
ATOM 679 O O . PHE A 1 89 ? -12.342 2.372 8.109 1.00 93.00 89 PHE A O 1
ATOM 686 N N . ILE A 1 90 ? -10.375 3.261 8.707 1.00 93.50 90 ILE A N 1
ATOM 687 C CA . ILE A 1 90 ? -10.804 3.783 10.007 1.00 93.50 90 ILE A CA 1
ATOM 688 C C . ILE A 1 90 ? -10.494 5.272 10.031 1.00 93.50 90 ILE A C 1
ATOM 690 O O . ILE A 1 90 ? -9.351 5.678 9.845 1.00 93.50 90 ILE A O 1
ATOM 694 N N . GLU A 1 91 ? -11.506 6.097 10.260 1.00 93.62 91 GLU A N 1
ATOM 695 C CA . GLU A 1 91 ? -11.376 7.543 10.128 1.00 93.62 91 GLU A CA 1
ATOM 696 C C . GLU A 1 91 ? -12.040 8.270 11.304 1.00 93.62 91 GLU A C 1
ATOM 698 O O . GLU A 1 91 ? -13.205 8.036 11.634 1.00 93.62 91 GLU A O 1
ATOM 703 N N . GLY A 1 92 ? -11.293 9.172 11.944 1.00 90.56 92 GLY A N 1
ATOM 704 C CA . GLY A 1 92 ? -11.820 10.061 12.982 1.00 90.56 92 GLY A CA 1
ATOM 705 C C . GLY A 1 92 ? -12.225 9.360 14.281 1.00 90.56 92 GLY A C 1
ATOM 706 O O . GLY A 1 92 ? -13.179 9.792 14.930 1.00 90.56 92 GLY A O 1
ATOM 707 N N . PHE A 1 93 ? -11.550 8.269 14.649 1.00 93.88 93 PHE A N 1
ATOM 708 C CA . PHE A 1 93 ? -11.817 7.577 15.911 1.00 93.88 93 PHE A CA 1
ATOM 709 C C . PHE A 1 93 ? -11.219 8.345 17.089 1.00 93.88 93 PHE A C 1
ATOM 711 O O . PHE A 1 93 ? -10.095 8.831 17.005 1.00 93.88 93 PHE A O 1
ATOM 718 N N . GLU A 1 94 ? -11.948 8.437 18.198 1.00 93.00 94 GLU A N 1
ATOM 719 C CA . GLU A 1 94 ? -11.491 9.138 19.403 1.00 93.00 94 GLU A CA 1
ATOM 720 C C . GLU A 1 94 ? -11.767 8.297 20.651 1.00 93.00 94 GLU A C 1
ATOM 722 O O . GLU A 1 94 ? -12.897 7.841 20.847 1.00 93.00 94 GLU A O 1
ATOM 727 N N . ARG A 1 95 ? -10.752 8.072 21.499 1.00 92.81 95 ARG A N 1
ATOM 728 C CA . ARG A 1 95 ? -10.875 7.262 22.732 1.00 92.81 95 ARG A CA 1
ATOM 729 C C . ARG A 1 95 ? -11.593 5.928 22.498 1.00 92.81 95 ARG A C 1
ATOM 731 O O . ARG A 1 95 ? -12.481 5.540 23.255 1.00 92.81 95 ARG A O 1
ATOM 738 N N . SER A 1 96 ? -11.263 5.263 21.395 1.00 93.25 96 SER A N 1
ATOM 739 C CA . SER A 1 96 ? -11.993 4.088 20.925 1.00 93.25 96 SER A CA 1
ATOM 740 C C . SER A 1 96 ? -11.058 2.915 20.667 1.00 93.25 96 SER A C 1
ATOM 742 O O . SER A 1 96 ? -9.874 3.077 20.368 1.00 93.25 96 SER A O 1
ATOM 744 N N . LYS A 1 97 ? -11.596 1.703 20.796 1.00 92.25 97 LYS A N 1
ATOM 745 C CA . LYS A 1 97 ? -10.854 0.463 20.556 1.00 92.25 97 LYS A CA 1
ATOM 746 C C . LYS A 1 97 ? -11.468 -0.289 19.391 1.00 92.25 97 LYS A C 1
ATOM 748 O O . LYS A 1 97 ? -12.673 -0.497 19.372 1.00 92.25 97 LYS A O 1
ATOM 753 N N . VAL A 1 98 ? -10.650 -0.715 18.440 1.00 93.38 98 VAL A N 1
ATOM 754 C CA . VAL A 1 98 ? -11.078 -1.477 17.268 1.00 93.38 98 VAL A CA 1
ATOM 755 C C . VAL A 1 98 ? -10.436 -2.849 17.317 1.00 93.38 98 VAL A C 1
ATOM 757 O O . VAL A 1 98 ? -9.215 -2.981 17.293 1.00 93.38 98 VAL A O 1
ATOM 760 N N . LEU A 1 99 ? -11.272 -3.874 17.400 1.00 91.81 99 LEU A N 1
ATOM 761 C CA . LEU A 1 99 ? -10.890 -5.275 17.401 1.00 91.81 99 LEU A CA 1
ATOM 762 C C . LEU A 1 99 ? -11.321 -5.882 16.069 1.00 91.81 99 LEU A C 1
ATOM 764 O O . LEU A 1 99 ? -12.512 -5.983 15.781 1.00 91.81 99 LEU A O 1
ATOM 768 N N . VAL A 1 100 ? -10.355 -6.288 15.253 1.00 92.56 100 VAL A N 1
ATOM 769 C CA . VAL A 1 100 ? -10.605 -6.883 13.940 1.00 92.56 100 VAL A CA 1
ATOM 770 C C . VAL A 1 100 ? -10.217 -8.352 13.998 1.00 92.56 100 VAL A C 1
ATOM 772 O O . VAL A 1 100 ? -9.036 -8.697 14.056 1.00 92.56 100 VAL A O 1
ATOM 775 N N . GLN A 1 101 ? -11.225 -9.220 13.976 1.00 89.19 101 GLN A N 1
ATOM 776 C CA . GLN A 1 101 ? -11.047 -10.671 13.848 1.00 89.19 101 GLN A CA 1
ATOM 777 C C . GLN A 1 101 ? -11.137 -11.142 12.387 1.00 89.19 101 GLN A C 1
ATOM 779 O O . GLN A 1 101 ? -10.837 -12.291 12.059 1.00 89.19 101 GLN A O 1
ATOM 784 N N . SER A 1 102 ? -11.552 -10.238 11.502 1.00 86.38 102 SER A N 1
ATOM 785 C CA . SER A 1 102 ? -11.780 -10.495 10.083 1.00 86.38 102 SER A CA 1
ATOM 786 C C . SER A 1 102 ? -10.469 -10.644 9.309 1.00 86.38 102 SER A C 1
ATOM 788 O O . SER A 1 102 ? -9.477 -9.995 9.640 1.00 86.38 102 SER A O 1
ATOM 790 N N . GLN A 1 103 ? -10.448 -11.474 8.260 1.00 86.12 103 GLN A N 1
ATOM 791 C CA . GLN A 1 103 ? -9.291 -11.548 7.360 1.00 86.12 103 GLN A CA 1
ATOM 792 C C . GLN A 1 103 ? -9.370 -10.419 6.324 1.00 86.12 103 GLN A C 1
ATOM 794 O O . GLN A 1 103 ? -10.377 -10.304 5.624 1.00 86.12 103 GLN A O 1
ATOM 799 N N . LEU A 1 104 ? -8.315 -9.606 6.204 1.00 86.88 104 LEU A N 1
ATOM 800 C CA . LEU A 1 104 ? -8.215 -8.590 5.151 1.00 86.88 104 LEU A CA 1
ATOM 801 C C . LEU A 1 104 ? -7.595 -9.195 3.892 1.00 86.88 104 LEU A C 1
ATOM 803 O O . LEU A 1 104 ? -6.449 -9.636 3.914 1.00 86.88 104 LEU A O 1
ATOM 807 N N . VAL A 1 105 ? -8.342 -9.196 2.789 1.00 84.62 105 VAL A N 1
ATOM 808 C CA . VAL A 1 105 ? -7.902 -9.790 1.518 1.00 84.62 105 VAL A CA 1
ATOM 809 C C . VAL A 1 105 ? -6.777 -8.977 0.883 1.00 84.62 105 VAL A C 1
ATOM 811 O O . VAL A 1 105 ? -5.843 -9.559 0.343 1.00 84.62 105 VAL A O 1
ATOM 814 N N . THR A 1 106 ? -6.821 -7.645 0.966 1.00 83.19 106 THR A N 1
ATOM 815 C CA . THR A 1 106 ? -5.753 -6.790 0.423 1.00 83.19 106 THR A CA 1
ATOM 816 C C . THR A 1 106 ? -4.491 -6.776 1.278 1.00 83.19 106 THR A C 1
ATOM 818 O O . THR A 1 106 ? -3.527 -6.128 0.881 1.00 83.19 106 THR A O 1
ATOM 821 N N . GLY A 1 107 ? -4.506 -7.380 2.474 1.00 81.50 107 GLY A N 1
ATOM 822 C CA . GLY A 1 107 ? -3.397 -7.277 3.426 1.00 81.50 107 GLY A CA 1
ATOM 823 C C . GLY A 1 107 ? -3.092 -5.835 3.851 1.00 81.50 107 GLY A C 1
ATOM 824 O O . GLY A 1 107 ? -2.005 -5.564 4.357 1.00 81.50 107 GLY A O 1
ATOM 825 N N . THR A 1 108 ? -4.028 -4.899 3.641 1.00 84.56 108 THR A N 1
ATOM 826 C CA . THR A 1 108 ? -3.831 -3.467 3.899 1.00 84.56 108 THR A CA 1
ATOM 827 C C . THR A 1 108 ? -4.970 -2.878 4.731 1.00 84.56 108 THR A C 1
ATOM 829 O O . THR A 1 108 ? -6.144 -3.156 4.475 1.00 84.56 108 THR A O 1
ATOM 832 N N . ALA A 1 109 ? -4.628 -2.041 5.712 1.00 89.31 109 ALA A N 1
ATOM 833 C CA . ALA A 1 109 ? -5.581 -1.236 6.477 1.00 89.31 109 ALA A CA 1
ATOM 834 C C . ALA A 1 109 ? -5.130 0.229 6.533 1.00 89.31 109 ALA A C 1
ATOM 836 O O . ALA A 1 109 ? -3.934 0.510 6.539 1.00 89.31 109 ALA A O 1
ATOM 837 N N . GLU A 1 110 ? -6.079 1.158 6.590 1.00 91.50 110 GLU A N 1
ATOM 838 C CA . GLU A 1 110 ? -5.799 2.592 6.678 1.00 91.50 110 GLU A CA 1
ATOM 839 C C . GLU A 1 110 ? -6.446 3.202 7.924 1.00 91.50 110 GLU A C 1
ATOM 841 O O . GLU A 1 110 ? -7.615 2.943 8.218 1.00 91.50 110 GLU A O 1
ATOM 846 N N . LEU A 1 111 ? -5.685 4.027 8.639 1.00 92.12 111 LEU A N 1
ATOM 847 C CA . LEU A 1 111 ? -6.121 4.823 9.778 1.00 92.12 111 LEU A CA 1
ATOM 848 C C . LEU A 1 111 ? -5.885 6.293 9.477 1.00 92.12 111 LEU A C 1
ATOM 850 O O . LEU A 1 111 ? -4.779 6.692 9.117 1.00 92.12 111 LEU A O 1
ATOM 854 N N . TRP A 1 112 ? -6.912 7.106 9.681 1.00 92.19 112 TRP A N 1
ATOM 855 C CA . TRP A 1 112 ? -6.831 8.533 9.434 1.00 92.19 112 TRP A CA 1
ATOM 856 C C . TRP A 1 112 ? -7.424 9.348 10.574 1.00 92.19 112 TRP A C 1
ATOM 858 O O . TRP A 1 112 ? -8.523 9.059 11.054 1.00 92.19 112 TRP A O 1
ATOM 868 N N . SER A 1 113 ? -6.710 10.391 11.005 1.00 91.88 113 SER A N 1
ATOM 869 C CA . SER A 1 113 ? -7.192 11.365 11.997 1.00 91.88 113 SER A CA 1
ATOM 870 C C . SER A 1 113 ? -7.707 10.735 13.304 1.00 91.88 113 SER A C 1
ATOM 872 O O . SER A 1 113 ? -8.661 11.227 13.910 1.00 91.88 113 SER A O 1
ATOM 874 N N . CYS A 1 114 ? -7.111 9.619 13.733 1.00 92.12 114 CYS A N 1
ATOM 875 C CA . CYS A 1 114 ? -7.517 8.895 14.940 1.00 92.12 114 CYS A CA 1
ATOM 876 C C . CYS A 1 114 ? -6.758 9.400 16.177 1.00 92.12 114 CYS A C 1
ATOM 878 O O . CYS A 1 114 ? -5.578 9.727 16.086 1.00 92.12 114 CYS A O 1
ATOM 880 N N . LYS A 1 115 ? -7.422 9.458 17.337 1.00 92.88 115 LYS A N 1
ATOM 881 C CA . LYS A 1 115 ? -6.881 10.011 18.590 1.00 92.88 115 LYS A CA 1
ATOM 882 C C . LYS A 1 115 ? -7.111 9.088 19.785 1.00 92.88 115 LYS A C 1
ATOM 884 O O . LYS A 1 115 ? -8.234 8.607 19.968 1.00 92.88 115 LYS A O 1
ATOM 889 N N . ASN A 1 116 ? -6.090 8.875 20.614 1.00 93.31 116 ASN A N 1
ATOM 890 C CA . ASN A 1 116 ? -6.150 8.103 21.867 1.00 93.31 116 ASN A CA 1
ATOM 891 C C . ASN A 1 116 ? -6.852 6.748 21.678 1.00 93.31 116 ASN A C 1
ATOM 893 O O . ASN A 1 116 ? -7.747 6.380 22.439 1.00 93.31 116 ASN A O 1
ATOM 897 N N . SER A 1 117 ? -6.549 6.064 20.578 1.00 93.94 117 SER A N 1
ATOM 898 C CA . SER A 1 117 ? -7.320 4.909 20.111 1.00 93.94 117 SER A CA 1
ATOM 899 C C . SER A 1 117 ? -6.423 3.701 19.887 1.00 93.94 117 SER A C 1
ATOM 901 O O . SER A 1 117 ? -5.217 3.820 19.690 1.00 93.94 117 SER A O 1
ATOM 903 N N . SER A 1 118 ? -7.005 2.508 19.935 1.00 92.38 118 SER A N 1
ATOM 904 C CA . SER A 1 118 ? -6.260 1.261 19.742 1.00 92.38 118 SER A CA 1
ATOM 905 C C . SER A 1 118 ? -6.856 0.434 18.615 1.00 92.38 118 SER A C 1
ATOM 907 O O . SER A 1 118 ? -8.072 0.279 18.533 1.00 92.38 118 SER A O 1
ATOM 909 N N . LEU A 1 119 ? -5.999 -0.102 17.753 1.00 93.19 119 LEU A N 1
ATOM 910 C CA . LEU A 1 119 ? -6.332 -1.037 16.690 1.00 93.19 119 LEU A CA 1
ATOM 911 C C . LEU A 1 119 ? -5.646 -2.378 16.958 1.00 93.19 119 LEU A C 1
ATOM 913 O O . LEU A 1 119 ? -4.420 -2.471 17.050 1.00 93.19 119 LEU A O 1
ATOM 917 N N . CYS A 1 120 ? -6.446 -3.435 17.038 1.00 89.56 120 CYS A N 1
ATOM 918 C CA . CYS A 1 120 ? -5.977 -4.803 17.195 1.00 89.56 120 CYS A CA 1
ATOM 919 C C . CYS A 1 120 ? -6.415 -5.655 16.009 1.00 89.56 120 CYS A C 1
ATOM 921 O O . CYS A 1 120 ? -7.603 -5.925 15.837 1.00 89.56 120 CYS A O 1
ATOM 923 N N . LEU A 1 121 ? -5.443 -6.099 15.215 1.00 88.25 121 LEU A N 1
ATOM 924 C CA . LEU A 1 121 ? -5.623 -6.948 14.042 1.00 88.25 121 LEU A CA 1
ATOM 925 C C . LEU A 1 121 ? -5.241 -8.385 14.419 1.00 88.25 121 LEU A C 1
ATOM 927 O O . LEU A 1 121 ? -4.073 -8.760 14.357 1.00 88.25 121 LEU A O 1
ATOM 931 N N . LEU A 1 122 ? -6.212 -9.200 14.842 1.00 83.25 122 LEU A N 1
ATOM 932 C CA . LEU A 1 122 ? -5.917 -10.517 15.430 1.00 83.25 122 LEU A CA 1
ATOM 933 C C . LEU A 1 122 ? -5.319 -11.505 14.421 1.00 83.25 122 LEU A C 1
ATOM 935 O O . LEU A 1 122 ? -4.470 -12.311 14.788 1.00 83.25 122 LEU A O 1
ATOM 939 N N . LYS A 1 123 ? -5.755 -11.447 13.157 1.00 78.44 123 LYS A N 1
ATOM 940 C CA . LYS A 1 123 ? -5.251 -12.321 12.083 1.00 78.44 123 LYS A CA 1
ATOM 941 C C . LYS A 1 123 ? -3.951 -11.823 11.440 1.00 78.44 123 LYS A C 1
ATOM 943 O O . LYS A 1 123 ? -3.413 -12.513 10.581 1.00 78.44 123 LYS A O 1
ATOM 948 N N . GLY A 1 124 ? -3.448 -10.660 11.853 1.00 77.19 124 GLY A N 1
ATOM 949 C CA . GLY A 1 124 ? -2.291 -10.033 11.228 1.00 77.19 124 GLY A CA 1
ATOM 950 C C . GLY A 1 124 ? -2.618 -9.388 9.876 1.00 77.19 124 GLY A C 1
ATOM 951 O O . GLY A 1 124 ? -3.478 -9.853 9.129 1.00 77.19 124 GLY A O 1
ATOM 952 N N . VAL A 1 125 ? -1.940 -8.289 9.561 1.00 81.69 125 VAL A N 1
ATOM 953 C CA . VAL A 1 125 ? -2.070 -7.561 8.291 1.00 81.69 125 VAL A CA 1
ATOM 954 C C . VAL A 1 125 ? -0.682 -7.136 7.828 1.00 81.69 125 VAL A C 1
ATOM 956 O O . VAL A 1 125 ? 0.152 -6.737 8.643 1.00 81.69 125 VAL A O 1
ATOM 959 N N . GLU A 1 126 ? -0.422 -7.215 6.523 1.00 76.81 126 GLU A N 1
ATOM 960 C CA . GLU A 1 126 ? 0.900 -6.913 5.972 1.00 76.81 126 GLU A CA 1
ATOM 961 C C . GLU A 1 126 ? 1.263 -5.443 6.132 1.00 76.81 126 GLU A C 1
ATOM 963 O O . GLU A 1 126 ? 2.365 -5.126 6.563 1.00 76.81 126 GLU A O 1
ATOM 968 N N . THR A 1 127 ? 0.353 -4.531 5.790 1.00 83.50 127 THR A N 1
ATOM 969 C CA . THR A 1 127 ? 0.635 -3.096 5.844 1.00 83.50 127 THR A CA 1
ATOM 970 C C . THR A 1 127 ? -0.504 -2.316 6.487 1.00 83.50 127 THR A C 1
ATOM 972 O O . THR A 1 127 ? -1.682 -2.547 6.213 1.00 83.50 127 THR A O 1
ATOM 975 N N . VAL A 1 128 ? -0.155 -1.362 7.341 1.00 87.75 128 VAL A N 1
ATOM 976 C CA . VAL A 1 128 ? -1.092 -0.402 7.916 1.00 87.75 128 VAL A CA 1
ATOM 977 C C . VAL A 1 128 ? -0.599 0.999 7.604 1.00 87.75 128 VAL A C 1
ATOM 979 O O . VAL A 1 128 ? 0.523 1.358 7.949 1.00 87.75 128 VAL A O 1
ATOM 982 N N . GLN A 1 129 ? -1.420 1.792 6.932 1.00 88.88 129 GLN A N 1
ATOM 983 C CA . GLN A 1 129 ? -1.115 3.190 6.651 1.00 88.88 129 GLN A CA 1
ATOM 984 C C . GLN A 1 129 ? -1.815 4.057 7.691 1.00 88.88 129 GLN A C 1
ATOM 986 O O . GLN A 1 129 ? -3.006 3.894 7.928 1.00 88.88 129 GLN A O 1
ATOM 991 N N . CYS A 1 130 ? -1.076 4.954 8.325 1.00 87.44 130 CYS A N 1
ATOM 992 C CA . CYS A 1 130 ? -1.571 5.878 9.331 1.00 87.44 130 CYS A CA 1
ATOM 993 C C . CYS A 1 130 ? -1.292 7.296 8.862 1.00 87.44 130 CYS A C 1
ATOM 995 O O . CYS A 1 130 ? -0.163 7.611 8.499 1.00 87.44 130 CYS A O 1
ATOM 997 N N . ASP A 1 131 ? -2.297 8.156 8.899 1.00 87.75 131 ASP A N 1
ATOM 998 C CA . ASP A 1 131 ? 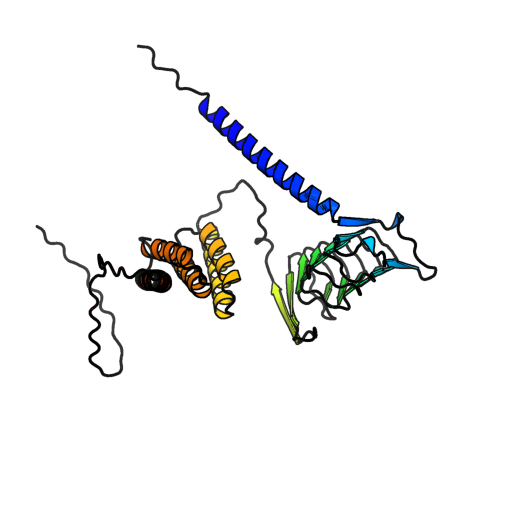-2.118 9.578 8.633 1.00 87.75 131 ASP A CA 1
ATOM 999 C C . ASP A 1 131 ? -2.813 10.418 9.709 1.00 87.75 131 ASP A C 1
ATOM 1001 O O . ASP A 1 131 ? -3.912 10.085 10.169 1.00 87.75 131 ASP A O 1
ATOM 1005 N N . ALA A 1 132 ? -2.158 11.496 10.140 1.00 87.06 132 ALA A N 1
ATOM 1006 C CA . ALA A 1 132 ? -2.678 12.458 11.114 1.00 87.06 132 ALA A CA 1
ATOM 1007 C C . ALA A 1 132 ? -3.186 11.836 12.440 1.00 87.06 132 ALA A C 1
ATOM 1009 O O . ALA A 1 132 ? -4.154 12.322 13.032 1.00 87.06 132 ALA A O 1
ATOM 1010 N N . CYS A 1 133 ? -2.584 10.737 12.906 1.00 87.56 133 CYS A N 1
ATOM 1011 C CA . CYS A 1 133 ? -3.019 10.025 14.115 1.00 87.56 133 CYS A CA 1
ATOM 1012 C C . CYS A 1 133 ? -2.240 10.464 15.369 1.00 87.56 133 CYS A C 1
ATOM 1014 O O . CYS A 1 133 ? -1.034 10.669 15.307 1.00 87.56 133 CYS A O 1
ATOM 1016 N N . ASN A 1 134 ? -2.904 10.566 16.523 1.00 89.44 134 ASN A N 1
ATOM 1017 C CA . ASN A 1 134 ? -2.287 10.976 17.791 1.00 89.44 134 ASN A CA 1
ATOM 1018 C C . ASN A 1 134 ? -2.572 9.957 18.902 1.00 89.44 134 ASN A C 1
ATOM 1020 O O . ASN A 1 134 ? -3.734 9.644 19.147 1.00 89.44 134 ASN A O 1
ATOM 1024 N N . ASP A 1 135 ? -1.535 9.465 19.579 1.00 89.56 135 ASP A N 1
ATOM 1025 C CA . ASP A 1 135 ? -1.643 8.487 20.669 1.00 89.56 135 ASP A CA 1
ATOM 1026 C C . ASP A 1 135 ? -2.448 7.252 20.232 1.00 89.56 135 ASP A C 1
ATOM 1028 O O . ASP A 1 135 ? -3.503 6.907 20.773 1.00 89.56 135 ASP A O 1
ATOM 1032 N N . VAL A 1 136 ? -1.993 6.629 19.142 1.00 90.19 136 VAL A N 1
ATOM 1033 C CA . VAL A 1 136 ? -2.642 5.450 18.566 1.00 90.19 136 VAL A CA 1
ATOM 1034 C C . VAL A 1 136 ? -1.764 4.224 18.760 1.00 90.19 136 VAL A C 1
ATOM 1036 O O . VAL A 1 136 ? -0.578 4.233 18.445 1.00 90.19 136 VAL A O 1
ATOM 1039 N N . SER A 1 137 ? -2.357 3.139 19.252 1.00 90.31 137 SER A N 1
ATOM 1040 C CA . SER A 1 137 ? -1.679 1.846 19.378 1.00 90.31 137 SER A CA 1
ATOM 1041 C C . SER A 1 137 ? -2.188 0.860 18.335 1.00 90.31 137 SER A C 1
ATOM 1043 O O . SER A 1 137 ? -3.389 0.685 18.168 1.00 90.31 137 SER A O 1
ATOM 1045 N N . ILE A 1 138 ? -1.278 0.207 17.624 1.00 89.56 138 ILE A N 1
ATOM 1046 C CA . ILE A 1 138 ? -1.558 -0.747 16.554 1.00 89.56 138 ILE A CA 1
ATOM 1047 C C . ILE A 1 138 ? -0.891 -2.064 16.915 1.00 89.56 138 ILE A C 1
ATOM 1049 O O . ILE A 1 138 ? 0.285 -2.112 17.267 1.00 89.56 138 ILE A O 1
ATOM 1053 N N . THR A 1 139 ? -1.644 -3.151 16.818 1.00 86.88 139 THR A N 1
ATOM 1054 C CA . THR A 1 139 ? -1.155 -4.507 17.081 1.00 86.88 139 THR A CA 1
ATOM 1055 C C . THR A 1 139 ? -1.566 -5.434 15.946 1.00 86.88 139 THR A C 1
ATOM 1057 O O . THR A 1 139 ? -2.685 -5.331 15.442 1.00 86.88 139 THR A O 1
ATOM 1060 N N . GLY A 1 140 ? -0.659 -6.324 15.537 1.00 76.94 140 GLY A N 1
ATOM 1061 C CA . GLY A 1 140 ? -0.887 -7.258 14.430 1.00 76.94 140 GLY A CA 1
ATOM 1062 C C . GLY A 1 140 ? -0.608 -6.666 13.045 1.00 76.94 140 GLY A C 1
ATOM 1063 O O . GLY A 1 140 ? -1.182 -7.116 12.060 1.00 76.94 140 GLY A O 1
ATOM 1064 N N . ALA A 1 141 ? 0.253 -5.652 12.953 1.00 80.94 141 ALA A N 1
ATOM 1065 C CA . ALA A 1 141 ? 0.718 -5.103 11.680 1.00 80.94 141 ALA A CA 1
ATOM 1066 C C . ALA A 1 141 ? 2.167 -5.536 11.417 1.00 80.94 141 ALA A C 1
ATOM 1068 O O . ALA A 1 141 ? 3.005 -5.405 12.309 1.00 80.94 141 ALA A O 1
ATOM 1069 N N . VAL A 1 142 ? 2.466 -6.025 10.209 1.00 74.81 142 VAL A N 1
ATOM 1070 C CA . VAL A 1 142 ? 3.836 -6.372 9.783 1.00 74.81 142 VAL A CA 1
ATOM 1071 C C . VAL A 1 142 ? 4.591 -5.110 9.364 1.00 74.81 142 VAL A C 1
ATOM 1073 O O . VAL A 1 142 ? 5.740 -4.903 9.743 1.00 74.81 142 VAL A O 1
ATOM 1076 N N . ARG A 1 143 ? 3.945 -4.210 8.631 1.00 74.88 143 ARG A N 1
ATOM 1077 C CA . ARG A 1 143 ? 4.512 -2.927 8.229 1.00 74.88 143 ARG A CA 1
ATOM 1078 C C . ARG A 1 143 ? 3.574 -1.793 8.598 1.00 74.88 143 ARG A C 1
ATOM 1080 O O . ARG A 1 143 ? 2.375 -1.899 8.363 1.00 74.88 143 ARG A O 1
ATOM 1087 N N . VAL A 1 144 ? 4.111 -0.693 9.115 1.00 80.75 144 VAL A N 1
ATOM 1088 C CA . VAL A 1 144 ? 3.325 0.519 9.382 1.00 80.75 144 VAL A CA 1
ATOM 1089 C C . VAL A 1 144 ? 3.951 1.700 8.663 1.00 80.75 144 VAL A C 1
ATOM 1091 O O . VAL A 1 144 ? 5.119 1.990 8.887 1.00 80.75 144 VAL A O 1
ATOM 1094 N N . CYS A 1 145 ? 3.188 2.351 7.789 1.00 80.50 145 CYS A N 1
ATOM 1095 C CA . CYS A 1 145 ? 3.566 3.607 7.148 1.00 80.50 145 CYS A CA 1
ATOM 1096 C C . CYS A 1 145 ? 2.827 4.740 7.863 1.00 80.50 145 CYS A C 1
ATOM 1098 O O . CYS A 1 145 ? 1.604 4.772 7.782 1.00 80.50 145 CYS A O 1
ATOM 1100 N N . SER A 1 146 ? 3.512 5.645 8.553 1.00 80.25 146 SER A N 1
ATOM 1101 C CA . SER A 1 146 ? 2.880 6.720 9.324 1.00 80.25 146 SER A CA 1
ATOM 1102 C C . SER A 1 146 ? 3.287 8.098 8.827 1.00 80.25 146 SER A C 1
ATOM 1104 O O . SER A 1 146 ? 4.471 8.396 8.848 1.00 80.25 146 SER A O 1
ATOM 1106 N N . SER A 1 147 ? 2.331 8.951 8.466 1.00 79.62 147 SER A N 1
ATOM 1107 C CA . SER A 1 147 ? 2.529 10.368 8.129 1.00 79.62 147 SER A CA 1
ATOM 1108 C C . SER A 1 147 ? 1.850 11.255 9.175 1.00 79.62 147 SER A C 1
ATOM 1110 O O . SER A 1 147 ? 0.736 10.963 9.600 1.00 79.62 147 SER A O 1
ATOM 1112 N N . ASN A 1 148 ? 2.498 12.342 9.608 1.00 78.38 148 ASN A N 1
ATOM 1113 C CA . ASN A 1 148 ? 1.924 13.309 10.562 1.00 78.38 148 ASN A CA 1
ATOM 1114 C C . ASN A 1 148 ? 1.356 12.670 11.846 1.00 78.38 148 ASN A C 1
ATOM 1116 O O . ASN A 1 148 ? 0.315 13.098 12.348 1.00 78.38 148 ASN A O 1
ATOM 1120 N N . CYS A 1 149 ? 2.000 11.618 12.354 1.00 79.06 149 CYS A N 1
ATOM 1121 C CA . CYS A 1 149 ? 1.525 10.893 13.529 1.00 79.06 149 CYS A CA 1
ATOM 1122 C C . CYS A 1 149 ? 2.361 11.231 14.771 1.00 79.06 149 CYS A C 1
ATOM 1124 O O . CYS A 1 149 ? 3.587 11.318 14.703 1.00 79.06 149 CYS A O 1
ATOM 1126 N N . THR A 1 150 ? 1.708 11.370 15.925 1.00 81.94 150 THR A N 1
ATOM 1127 C CA . THR A 1 150 ? 2.359 11.601 17.226 1.00 81.94 150 THR A CA 1
ATOM 1128 C C . THR A 1 150 ? 2.049 10.458 18.187 1.00 81.94 150 THR A C 1
ATOM 1130 O O . THR A 1 150 ? 0.921 9.966 18.217 1.00 81.94 150 THR A O 1
ATOM 1133 N N . ALA A 1 151 ? 3.037 10.029 18.980 1.00 81.38 151 ALA A N 1
ATOM 1134 C CA . ALA A 1 151 ? 2.892 8.964 19.980 1.00 81.38 151 ALA A CA 1
ATOM 1135 C C . ALA A 1 151 ? 2.271 7.653 19.436 1.00 81.38 151 ALA A C 1
ATOM 1137 O O . ALA A 1 151 ? 1.402 7.047 20.064 1.00 81.38 151 ALA A O 1
ATOM 1138 N N . LEU A 1 152 ? 2.695 7.207 18.247 1.00 82.62 152 LEU A N 1
ATOM 1139 C CA . LEU A 1 152 ? 2.233 5.940 17.677 1.00 82.62 152 LEU A CA 1
ATOM 1140 C C . LEU A 1 152 ? 2.936 4.766 18.376 1.00 82.62 152 LEU A C 1
ATOM 1142 O O . LEU A 1 152 ? 4.141 4.801 18.608 1.00 82.62 152 LEU A O 1
ATOM 1146 N N . LYS A 1 153 ? 2.201 3.702 18.702 1.00 84.56 153 LYS A N 1
ATOM 1147 C CA . LYS A 1 153 ? 2.760 2.468 19.276 1.00 84.56 153 LYS A CA 1
ATOM 1148 C C . LYS A 1 153 ? 2.450 1.303 18.358 1.00 84.56 153 LYS A C 1
ATOM 1150 O O . LYS A 1 153 ? 1.283 1.056 18.082 1.00 84.56 153 LYS A O 1
ATOM 1155 N N . VAL A 1 154 ? 3.454 0.566 17.901 1.00 84.25 154 VAL A N 1
ATOM 1156 C CA . VAL A 1 154 ? 3.276 -0.561 16.974 1.00 84.25 154 VAL A CA 1
ATOM 1157 C C . VAL A 1 154 ? 3.817 -1.827 17.618 1.00 84.25 154 VAL A C 1
ATOM 1159 O O . VAL A 1 154 ? 4.976 -1.880 18.004 1.00 84.25 154 VAL A O 1
ATOM 1162 N N . ASN A 1 155 ? 2.968 -2.845 17.775 1.00 81.19 155 ASN A N 1
ATOM 1163 C CA . ASN A 1 155 ? 3.308 -4.137 18.389 1.00 81.19 155 ASN A CA 1
ATOM 1164 C C . ASN A 1 155 ? 3.997 -4.022 19.770 1.00 81.19 155 ASN A C 1
ATOM 1166 O O . ASN A 1 155 ? 4.752 -4.902 20.170 1.00 81.19 155 ASN A O 1
ATOM 1170 N N . GLY A 1 156 ? 3.714 -2.948 20.515 1.00 69.19 156 GLY A N 1
ATOM 1171 C CA . GLY A 1 156 ? 4.318 -2.668 21.822 1.00 69.19 156 GLY A CA 1
ATOM 1172 C C . GLY A 1 156 ? 5.601 -1.827 21.782 1.00 69.19 156 GLY A C 1
ATOM 1173 O O . GLY A 1 156 ? 6.042 -1.391 22.842 1.00 69.19 156 GLY A O 1
ATOM 1174 N N . ALA A 1 157 ? 6.159 -1.543 20.602 1.00 65.12 157 ALA A N 1
ATOM 1175 C CA . ALA A 1 157 ? 7.254 -0.594 20.422 1.00 65.12 157 ALA A CA 1
ATOM 1176 C C . ALA A 1 157 ? 6.714 0.836 20.242 1.00 65.12 157 ALA A C 1
ATOM 1178 O O . ALA A 1 157 ? 5.750 1.057 19.504 1.00 65.12 157 ALA A O 1
ATOM 1179 N N . GLU A 1 158 ? 7.322 1.815 20.917 1.00 60.31 158 GLU A N 1
ATOM 1180 C CA . GLU A 1 158 ? 7.015 3.233 20.699 1.00 60.31 158 GLU A CA 1
ATOM 1181 C C . GLU A 1 158 ? 7.708 3.736 19.431 1.00 60.31 158 GLU A C 1
ATOM 1183 O O . GLU A 1 158 ? 8.906 3.531 19.228 1.00 60.31 158 GLU A O 1
ATOM 1188 N N . VAL A 1 159 ? 6.936 4.399 18.576 1.00 58.72 159 VAL A N 1
ATOM 1189 C CA . VAL A 1 159 ? 7.406 5.057 17.360 1.00 58.72 159 VAL A CA 1
ATOM 1190 C C . VAL A 1 159 ? 7.633 6.523 17.701 1.00 58.72 159 VAL A C 1
ATOM 1192 O O . VAL A 1 159 ? 6.751 7.175 18.265 1.00 58.72 159 VAL A O 1
ATOM 1195 N N . ALA A 1 160 ? 8.830 7.033 17.410 1.00 45.25 160 ALA A N 1
ATOM 1196 C CA . ALA A 1 160 ? 9.188 8.412 17.720 1.00 45.25 160 ALA A CA 1
ATOM 1197 C C . ALA A 1 160 ? 8.249 9.404 17.005 1.00 45.25 160 ALA A C 1
ATOM 1199 O O . ALA A 1 160 ? 7.793 9.149 15.891 1.00 45.25 160 ALA A O 1
ATOM 1200 N N . GLU A 1 161 ? 7.961 10.539 17.650 1.00 45.81 161 GLU A N 1
ATOM 1201 C CA . GLU A 1 161 ? 7.165 11.622 17.060 1.00 45.81 161 GLU A CA 1
ATOM 1202 C C . GLU A 1 161 ? 7.794 12.087 15.748 1.00 45.81 161 GLU A C 1
ATOM 1204 O O . GLU A 1 161 ? 8.947 12.523 15.725 1.00 45.81 161 GLU A O 1
ATOM 1209 N N . THR A 1 162 ? 7.041 12.006 14.652 1.00 41.78 162 THR A N 1
ATOM 1210 C CA . THR A 1 162 ? 7.572 12.342 13.335 1.00 41.78 162 THR A CA 1
ATOM 1211 C C . THR A 1 162 ? 6.624 13.227 12.541 1.00 41.78 162 THR A C 1
ATOM 1213 O O . THR A 1 162 ? 5.495 12.878 12.208 1.00 41.78 162 THR A O 1
ATOM 1216 N N . GLY A 1 163 ? 7.135 14.399 12.160 1.00 38.38 163 GLY A N 1
ATOM 1217 C CA . GLY A 1 163 ? 6.564 15.238 11.103 1.00 38.38 163 GLY A CA 1
ATOM 1218 C C . GLY A 1 163 ? 6.881 14.722 9.691 1.00 38.38 163 GLY A C 1
ATOM 1219 O O . GLY A 1 163 ? 6.952 15.520 8.764 1.00 38.38 163 GLY A O 1
ATOM 1220 N N . MET A 1 164 ? 7.159 13.420 9.527 1.00 40.88 164 MET A N 1
ATOM 1221 C CA . MET A 1 164 ? 7.579 12.775 8.274 1.00 40.88 164 MET A CA 1
ATOM 1222 C C . MET A 1 164 ? 6.997 11.359 8.157 1.00 40.88 164 MET A C 1
ATOM 1224 O O . MET A 1 164 ? 6.631 10.756 9.160 1.00 40.88 164 MET A O 1
ATOM 1228 N N . THR A 1 165 ? 6.914 10.839 6.928 1.00 39.59 165 THR A N 1
ATOM 1229 C CA . THR A 1 165 ? 6.351 9.519 6.610 1.00 39.59 165 THR A CA 1
ATOM 1230 C C . THR A 1 165 ? 7.314 8.382 6.985 1.00 39.59 165 THR A C 1
ATOM 1232 O O . THR A 1 165 ? 8.189 8.027 6.200 1.00 39.59 165 THR A O 1
ATOM 1235 N N . GLU A 1 166 ? 7.197 7.792 8.174 1.00 47.56 166 GLU A N 1
ATOM 1236 C CA . GLU A 1 166 ? 8.045 6.659 8.584 1.00 47.56 166 GLU A CA 1
ATOM 1237 C C . GLU A 1 166 ? 7.457 5.309 8.155 1.00 47.56 166 GLU A C 1
ATOM 1239 O O . GLU A 1 166 ? 6.247 5.105 8.214 1.00 47.56 166 GLU A O 1
ATOM 1244 N N . GLN A 1 167 ? 8.314 4.372 7.726 1.00 43.38 167 GLN A N 1
ATOM 1245 C CA . GLN A 1 167 ? 7.937 2.992 7.428 1.00 43.38 167 GLN A CA 1
ATOM 1246 C C . GLN A 1 167 ? 8.632 2.052 8.418 1.00 43.38 167 GLN A C 1
ATOM 1248 O O . GLN A 1 167 ? 9.845 1.840 8.383 1.00 43.38 167 GLN A O 1
ATOM 1253 N N . ILE A 1 168 ? 7.849 1.449 9.303 1.00 50.53 168 ILE A N 1
ATOM 1254 C CA . ILE A 1 168 ? 8.313 0.386 10.191 1.00 50.53 168 ILE A CA 1
ATOM 1255 C C . ILE A 1 168 ? 8.151 -0.915 9.432 1.00 50.53 168 ILE A C 1
ATOM 1257 O O . ILE A 1 168 ? 7.028 -1.294 9.116 1.00 50.53 168 ILE A O 1
ATOM 1261 N N . LEU A 1 169 ? 9.255 -1.586 9.114 1.00 42.56 169 LEU A N 1
ATOM 1262 C CA . LEU A 1 169 ? 9.239 -2.954 8.607 1.00 42.56 169 LEU A CA 1
ATOM 1263 C C . LEU A 1 169 ? 9.524 -3.888 9.778 1.00 42.56 169 LEU A C 1
ATOM 1265 O O . LEU A 1 169 ? 10.672 -4.032 10.205 1.00 42.56 169 LEU A O 1
ATOM 1269 N N . SER A 1 170 ? 8.481 -4.533 10.287 1.00 44.50 170 SER A N 1
ATOM 1270 C CA . SER A 1 170 ? 8.643 -5.661 11.194 1.00 44.50 170 SER A CA 1
ATOM 1271 C C . SER A 1 170 ? 8.682 -6.949 10.361 1.00 44.50 170 SER A C 1
ATOM 1273 O O . SER A 1 170 ? 7.894 -7.131 9.434 1.00 44.50 170 SER A O 1
ATOM 1275 N N . LYS A 1 171 ? 9.672 -7.818 10.592 1.00 41.22 171 LYS A N 1
ATOM 1276 C CA . LYS A 1 171 ? 9.729 -9.134 9.929 1.00 41.22 171 LYS A CA 1
ATOM 1277 C C . LYS A 1 171 ? 8.815 -10.099 10.677 1.00 41.22 171 LYS A C 1
ATOM 1279 O O . LYS A 1 171 ? 8.852 -10.115 11.904 1.00 41.22 171 LYS A O 1
ATOM 1284 N N . SER A 1 172 ? 8.027 -10.892 9.953 1.00 36.28 172 SER A N 1
ATOM 1285 C CA . SER A 1 172 ? 7.224 -11.975 10.529 1.00 36.28 172 SER A CA 1
ATOM 1286 C C . SER A 1 172 ? 7.689 -13.331 10.008 1.00 36.28 172 SER A C 1
ATOM 1288 O O . SER A 1 172 ? 8.097 -13.450 8.852 1.00 36.28 172 SER A O 1
ATOM 1290 N N . ASP A 1 173 ? 7.645 -14.337 10.877 1.00 37.41 173 ASP A N 1
ATOM 1291 C CA . ASP A 1 173 ? 7.886 -15.731 10.506 1.00 37.41 173 ASP A CA 1
ATOM 1292 C C . ASP A 1 173 ? 6.635 -16.332 9.833 1.00 37.41 173 ASP A C 1
ATOM 1294 O O . ASP A 1 173 ? 5.548 -15.754 9.890 1.00 37.41 173 ASP A O 1
ATOM 1298 N N . GLU A 1 174 ? 6.746 -17.546 9.284 1.00 37.75 174 GLU A N 1
ATOM 1299 C CA . GLU A 1 174 ? 5.671 -18.300 8.595 1.00 37.75 174 GLU A CA 1
ATOM 1300 C C . GLU A 1 174 ? 4.377 -18.492 9.425 1.00 37.75 174 GLU A C 1
ATOM 1302 O O . GLU A 1 174 ? 3.340 -18.881 8.897 1.00 37.75 174 GLU A O 1
ATOM 1307 N N . HIS A 1 175 ? 4.425 -18.182 10.725 1.00 38.09 175 HIS A N 1
ATOM 1308 C CA . HIS A 1 175 ? 3.325 -18.284 11.688 1.00 38.09 175 HIS A CA 1
ATOM 1309 C C . HIS A 1 175 ? 2.828 -16.915 12.205 1.00 38.09 175 HIS A C 1
ATOM 1311 O O . HIS A 1 175 ? 2.117 -16.858 13.207 1.00 38.09 175 HIS A O 1
ATOM 1317 N N . GLY A 1 176 ? 3.220 -15.800 11.572 1.00 38.16 176 GLY A N 1
ATOM 1318 C CA . GLY A 1 176 ? 2.723 -14.454 11.899 1.00 38.16 176 GLY A CA 1
ATOM 1319 C C . GLY A 1 176 ? 3.301 -13.831 13.177 1.00 38.16 176 GLY A C 1
ATOM 1320 O O . GLY A 1 176 ? 2.770 -12.837 13.671 1.00 38.16 176 GLY A O 1
ATOM 1321 N N . LYS A 1 177 ? 4.386 -14.387 13.731 1.00 35.59 177 LYS A N 1
ATOM 1322 C CA . LYS A 1 177 ? 5.065 -13.848 14.919 1.00 35.59 177 LYS A CA 1
ATOM 1323 C C . LYS A 1 177 ? 6.198 -12.907 14.495 1.00 35.59 177 LYS A C 1
ATOM 1325 O O . LYS A 1 177 ? 7.021 -13.280 13.666 1.00 35.59 177 LYS A O 1
ATOM 1330 N N . VAL A 1 178 ? 6.212 -11.690 15.043 1.00 42.78 178 VAL A N 1
ATOM 1331 C CA . VAL A 1 178 ? 7.176 -10.631 14.697 1.00 42.78 178 VAL A CA 1
ATOM 1332 C C . VAL A 1 178 ? 8.539 -10.919 15.338 1.00 42.78 178 VAL A C 1
ATOM 1334 O O . VAL A 1 178 ? 8.604 -11.113 16.552 1.00 42.78 178 VAL A O 1
ATOM 1337 N N . THR A 1 179 ? 9.618 -10.955 14.548 1.00 41.09 179 THR A N 1
ATOM 1338 C CA . THR A 1 179 ? 10.960 -11.378 15.002 1.00 41.09 179 THR A CA 1
ATOM 1339 C C . THR A 1 179 ? 12.038 -10.293 14.972 1.00 41.09 179 THR A C 1
ATOM 1341 O O . THR A 1 179 ? 13.056 -10.441 15.647 1.00 41.09 179 THR A O 1
ATOM 1344 N N . SER A 1 180 ? 11.829 -9.166 14.281 1.00 39.88 180 SER A N 1
ATOM 1345 C CA . SER A 1 180 ? 12.690 -7.981 14.430 1.00 39.88 180 SER A CA 1
ATOM 1346 C C . SER A 1 180 ? 12.047 -6.715 13.868 1.00 39.88 180 SER A C 1
ATOM 1348 O O . SER A 1 180 ? 11.556 -6.748 12.735 1.00 39.88 180 SER A O 1
ATOM 1350 N N . ASP A 1 181 ? 12.175 -5.604 14.593 1.00 40.16 181 ASP A N 1
ATOM 1351 C CA . ASP A 1 181 ? 11.810 -4.264 14.132 1.00 40.16 181 ASP A CA 1
ATOM 1352 C C . ASP A 1 181 ? 13.034 -3.578 13.511 1.00 40.16 181 ASP A C 1
ATOM 1354 O O . ASP A 1 181 ? 14.042 -3.344 14.183 1.00 40.16 181 ASP A O 1
ATOM 1358 N N . LYS A 1 182 ? 12.976 -3.255 12.214 1.00 40.19 182 LYS A N 1
ATOM 1359 C CA . LYS A 1 182 ? 13.937 -2.333 11.591 1.00 40.19 182 LYS A CA 1
ATOM 1360 C C . LYS A 1 182 ? 13.199 -1.081 11.127 1.00 40.19 182 LYS A C 1
ATOM 1362 O O . LYS A 1 182 ? 12.316 -1.140 10.274 1.00 40.19 182 LYS A O 1
ATOM 1367 N N . MET A 1 183 ? 13.590 0.054 11.701 1.00 38.97 183 MET A N 1
ATOM 1368 C CA . MET A 1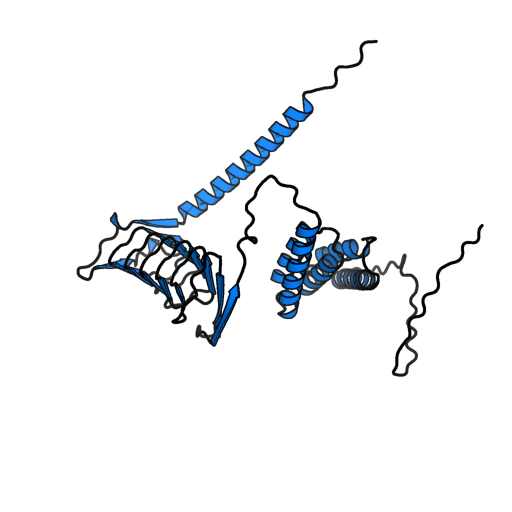 183 ? 13.086 1.386 11.369 1.00 38.97 183 MET A CA 1
ATOM 1369 C C . MET A 1 183 ? 13.710 1.852 10.044 1.00 38.97 183 MET A C 1
ATOM 1371 O O . MET A 1 183 ? 14.934 1.984 9.969 1.00 38.97 183 MET A O 1
ATOM 1375 N N . GLN A 1 184 ? 12.911 2.111 9.005 1.00 42.59 184 GLN A N 1
ATOM 1376 C CA . GLN A 1 184 ? 13.375 2.803 7.797 1.00 42.59 184 GLN A CA 1
ATOM 1377 C C . GLN A 1 184 ? 12.654 4.150 7.657 1.00 42.59 184 GLN A C 1
ATOM 1379 O O . GLN A 1 184 ? 11.428 4.233 7.609 1.00 42.59 184 GLN A O 1
ATOM 1384 N N . ARG A 1 185 ? 13.443 5.229 7.611 1.00 37.47 185 ARG A N 1
ATOM 1385 C CA . ARG A 1 185 ? 12.961 6.603 7.428 1.00 37.47 185 ARG A CA 1
ATOM 1386 C C . ARG A 1 185 ? 12.902 6.916 5.936 1.00 37.47 185 ARG A C 1
ATOM 1388 O O . ARG A 1 185 ? 13.941 6.865 5.281 1.00 37.47 185 ARG A O 1
ATOM 1395 N N . PHE A 1 186 ? 11.733 7.278 5.416 1.00 39.28 186 PHE A N 1
ATOM 1396 C CA . PHE A 1 186 ? 11.604 7.860 4.081 1.00 39.28 186 PHE A CA 1
ATOM 1397 C C . PHE A 1 186 ? 11.223 9.340 4.228 1.00 39.28 186 PHE A C 1
ATOM 1399 O O . PHE A 1 186 ? 10.296 9.691 4.952 1.00 39.28 186 PHE A O 1
ATOM 1406 N N . GLY A 1 187 ? 11.990 10.229 3.593 1.00 33.22 187 GLY A N 1
ATOM 1407 C CA . GLY A 1 187 ? 11.675 11.659 3.550 1.00 33.22 187 GLY A CA 1
ATOM 1408 C C . GLY A 1 187 ? 10.436 11.938 2.692 1.00 33.22 187 GLY A C 1
ATOM 1409 O O . GLY A 1 187 ? 10.075 11.140 1.830 1.00 33.22 187 GLY A O 1
ATOM 1410 N N . HIS A 1 188 ? 9.807 13.093 2.918 1.00 34.16 188 HIS A N 1
ATOM 1411 C CA . HIS A 1 188 ? 8.570 13.568 2.277 1.00 34.16 188 HIS A CA 1
ATOM 1412 C C . HIS A 1 188 ? 8.634 13.693 0.729 1.00 34.16 188 HIS A C 1
ATOM 1414 O O . HIS A 1 188 ? 7.607 13.892 0.088 1.00 34.16 188 HIS A O 1
ATOM 1420 N N . ASP A 1 189 ? 9.791 13.489 0.097 1.00 38.62 189 ASP A N 1
ATOM 1421 C CA . ASP A 1 189 ? 10.002 13.741 -1.339 1.00 38.62 189 ASP A CA 1
ATOM 1422 C C . ASP A 1 189 ? 9.834 12.508 -2.256 1.00 38.62 189 ASP A C 1
ATOM 1424 O O . ASP A 1 189 ? 10.343 12.492 -3.374 1.00 38.62 189 ASP A O 1
ATOM 1428 N N . GLN A 1 190 ? 9.129 11.452 -1.827 1.00 43.53 190 GLN A N 1
ATOM 1429 C CA . GLN A 1 190 ? 8.922 10.240 -2.650 1.00 43.53 190 GLN A CA 1
ATOM 1430 C C . GLN A 1 190 ? 7.458 9.795 -2.816 1.00 43.53 190 GLN A C 1
ATOM 1432 O O . GLN A 1 190 ? 7.179 8.613 -3.015 1.00 43.53 190 GLN A O 1
ATOM 1437 N N . LEU A 1 191 ? 6.506 10.732 -2.817 1.00 33.47 191 LEU A N 1
ATOM 1438 C CA . LEU A 1 191 ? 5.221 10.525 -3.493 1.00 33.47 191 LEU A CA 1
ATOM 1439 C C . LEU A 1 191 ? 5.059 11.594 -4.580 1.00 33.47 191 LEU A C 1
ATOM 1441 O O . LEU A 1 191 ? 5.277 12.771 -4.295 1.00 33.47 191 LEU A O 1
ATOM 1445 N N . PRO A 1 192 ? 4.690 11.221 -5.820 1.00 33.50 192 PRO A N 1
ATOM 1446 C CA . PRO A 1 192 ? 4.602 12.162 -6.923 1.00 33.50 192 PRO A CA 1
ATOM 1447 C C . PRO A 1 192 ? 3.391 13.074 -6.712 1.00 33.50 192 PRO A C 1
ATOM 1449 O O . PRO A 1 192 ? 2.270 12.760 -7.116 1.00 33.50 192 PRO A O 1
ATOM 1452 N N . VAL A 1 193 ? 3.614 14.231 -6.093 1.00 32.97 193 VAL A N 1
ATOM 1453 C CA . VAL A 1 193 ? 2.775 15.393 -6.363 1.00 32.97 193 VAL A CA 1
ATOM 1454 C C . VAL A 1 193 ? 3.134 15.816 -7.782 1.00 32.97 193 VAL A C 1
ATOM 1456 O O . VAL A 1 193 ? 4.281 16.148 -8.070 1.00 32.97 193 VAL A O 1
ATOM 1459 N N . MET A 1 194 ? 2.164 15.749 -8.694 1.00 37.38 194 MET A N 1
ATOM 1460 C CA . MET A 1 194 ? 2.272 16.442 -9.974 1.00 37.38 194 MET A CA 1
ATOM 1461 C C . MET A 1 194 ? 2.255 17.942 -9.680 1.00 37.38 194 MET A C 1
ATOM 1463 O O . MET A 1 194 ? 1.197 18.565 -9.744 1.00 37.38 194 MET A O 1
ATOM 1467 N N . ASP A 1 195 ? 3.408 18.505 -9.332 1.00 32.31 195 ASP A N 1
ATOM 1468 C CA . ASP A 1 195 ? 3.608 19.940 -9.418 1.00 32.31 195 ASP A CA 1
ATOM 1469 C C . ASP A 1 195 ? 4.135 20.254 -10.819 1.00 32.31 195 ASP A C 1
ATOM 1471 O O . ASP A 1 195 ? 5.286 19.992 -11.181 1.00 32.31 195 ASP A O 1
ATOM 1475 N N . LEU A 1 196 ? 3.220 20.722 -11.666 1.00 41.12 196 LEU A N 1
ATOM 1476 C CA . LEU A 1 196 ? 3.532 21.235 -12.991 1.00 41.12 196 LEU A CA 1
ATOM 1477 C C . LEU A 1 196 ? 4.166 22.615 -12.834 1.00 41.12 196 LEU A C 1
ATOM 1479 O O . LEU A 1 196 ? 3.535 23.630 -13.121 1.00 41.12 196 LEU A O 1
ATOM 1483 N N . GLY A 1 197 ? 5.436 22.638 -12.448 1.00 43.75 197 GLY A N 1
ATOM 1484 C CA . GLY A 1 197 ? 6.258 23.821 -12.628 1.00 43.75 197 GLY A CA 1
ATOM 1485 C C . GLY A 1 197 ? 7.243 24.080 -11.511 1.00 43.75 197 GLY A C 1
ATOM 1486 O O . GLY A 1 197 ? 6.994 24.924 -10.673 1.00 43.75 197 GLY A O 1
ATOM 1487 N N . GLU A 1 198 ? 8.433 23.504 -11.632 1.00 38.88 198 GLU A N 1
ATOM 1488 C CA . GLU A 1 198 ? 9.659 24.299 -11.639 1.00 38.88 198 GLU A CA 1
ATOM 1489 C C . GLU A 1 198 ? 10.805 23.437 -12.166 1.00 38.88 198 GLU A C 1
ATOM 1491 O O . GLU A 1 198 ? 11.064 22.336 -11.686 1.00 38.88 198 GLU A O 1
ATOM 1496 N N . LYS A 1 199 ? 11.489 23.927 -13.206 1.00 44.06 199 LYS A N 1
ATOM 1497 C CA . LYS A 1 199 ? 12.718 23.313 -13.716 1.00 44.06 199 LYS A CA 1
ATOM 1498 C C . LYS A 1 199 ? 13.802 23.487 -12.654 1.00 44.06 199 LYS A C 1
ATOM 1500 O O . LYS A 1 199 ? 14.499 24.503 -12.647 1.00 44.06 199 LYS A O 1
ATOM 1505 N N . THR A 1 200 ? 13.918 22.532 -11.740 1.00 38.53 200 THR A N 1
ATOM 1506 C CA . THR A 1 200 ? 15.017 22.494 -10.777 1.00 38.53 200 THR A CA 1
ATOM 1507 C C . THR A 1 200 ? 16.265 21.884 -11.420 1.00 38.53 200 THR A C 1
ATOM 1509 O O . THR A 1 200 ? 16.236 21.286 -12.492 1.00 38.53 200 THR A O 1
ATOM 1512 N N . LYS A 1 201 ? 17.417 22.211 -10.837 1.00 40.78 201 LYS A N 1
ATOM 1513 C CA . LYS A 1 201 ? 18.745 22.146 -11.461 1.00 40.78 201 LYS A CA 1
ATOM 1514 C C . LYS A 1 201 ? 19.136 20.702 -11.857 1.00 40.78 201 LYS A C 1
ATOM 1516 O O . LYS A 1 201 ? 18.887 19.797 -11.065 1.00 40.78 201 LYS A O 1
ATOM 1521 N N . PRO A 1 202 ? 19.862 20.490 -12.980 1.00 49.44 202 PRO A N 1
ATOM 1522 C CA . PRO A 1 202 ? 20.226 19.159 -13.497 1.00 49.44 202 PRO A CA 1
ATOM 1523 C C . PRO A 1 202 ? 20.995 18.245 -12.525 1.00 49.44 202 PRO A C 1
ATOM 1525 O O . PRO A 1 202 ? 21.117 17.051 -12.774 1.00 49.44 202 PRO A O 1
ATOM 1528 N N . SER A 1 203 ? 21.549 18.786 -11.434 1.00 55.44 203 SER A N 1
ATOM 1529 C CA . SER A 1 203 ? 22.223 17.991 -10.405 1.00 55.44 203 SER A CA 1
ATOM 1530 C C . SER A 1 203 ? 21.242 17.189 -9.544 1.00 55.44 203 SER A C 1
ATOM 1532 O O . SER A 1 203 ? 21.536 16.049 -9.219 1.00 55.44 203 SER A O 1
ATOM 1534 N N . ALA A 1 204 ? 20.063 17.739 -9.229 1.00 67.31 204 ALA A N 1
ATOM 1535 C CA . ALA A 1 204 ? 19.117 17.105 -8.307 1.00 67.31 204 ALA A CA 1
ATOM 1536 C C . ALA A 1 204 ? 18.427 15.876 -8.922 1.00 67.31 204 ALA A C 1
ATOM 1538 O O . ALA A 1 204 ? 18.301 14.847 -8.267 1.00 67.31 204 ALA A O 1
ATOM 1539 N N . GLU A 1 205 ? 18.033 15.943 -10.199 1.00 71.12 205 GLU A N 1
ATOM 1540 C CA . GLU A 1 205 ? 17.436 14.796 -10.906 1.00 71.12 205 GLU A CA 1
ATOM 1541 C C . GLU A 1 205 ? 18.431 13.637 -11.052 1.00 71.12 205 GLU A C 1
ATOM 1543 O O . GLU A 1 205 ? 18.060 12.469 -10.927 1.00 71.12 205 GLU A O 1
ATOM 1548 N N . LYS A 1 206 ? 19.715 13.958 -11.245 1.00 73.38 206 LYS A N 1
ATOM 1549 C CA . LYS A 1 206 ? 20.785 12.964 -11.327 1.00 73.38 206 LYS A CA 1
ATOM 1550 C C . LYS A 1 206 ? 21.039 12.277 -9.982 1.00 73.38 206 LYS A C 1
ATOM 1552 O O . LYS A 1 206 ? 21.190 11.058 -9.948 1.00 73.38 206 LYS A O 1
ATOM 1557 N N . ASP A 1 207 ? 21.010 13.029 -8.884 1.00 81.38 207 ASP A N 1
ATOM 1558 C CA . ASP A 1 207 ? 21.144 12.475 -7.531 1.00 81.38 207 ASP A CA 1
ATOM 1559 C C . ASP A 1 207 ? 19.964 11.539 -7.192 1.00 81.38 207 ASP A C 1
ATOM 1561 O O . ASP A 1 207 ? 20.152 10.455 -6.630 1.00 81.38 207 ASP A O 1
ATOM 1565 N N . ILE A 1 208 ? 18.744 11.901 -7.613 1.00 81.62 208 ILE A N 1
ATOM 1566 C CA . ILE A 1 208 ? 17.552 11.047 -7.472 1.00 81.62 208 ILE A CA 1
ATOM 1567 C C . ILE A 1 208 ? 17.702 9.766 -8.306 1.00 81.62 208 ILE A C 1
ATOM 1569 O O . ILE A 1 208 ? 17.435 8.670 -7.802 1.00 81.62 208 ILE A O 1
ATOM 1573 N N . ALA A 1 209 ? 18.174 9.868 -9.552 1.00 84.88 209 ALA A N 1
ATOM 1574 C CA . ALA A 1 209 ? 18.425 8.707 -10.405 1.00 84.88 209 ALA A CA 1
ATOM 1575 C C . ALA A 1 209 ? 19.462 7.751 -9.786 1.00 84.88 209 ALA A C 1
ATOM 1577 O O . ALA A 1 209 ? 19.282 6.527 -9.801 1.00 84.88 209 ALA A O 1
ATOM 1578 N N . GLU A 1 210 ? 20.531 8.288 -9.192 1.00 87.81 210 GLU A N 1
ATOM 1579 C CA . GLU A 1 210 ? 21.553 7.486 -8.521 1.00 87.81 210 GLU A CA 1
ATOM 1580 C C . GLU A 1 210 ? 21.020 6.775 -7.274 1.00 87.81 210 GLU A C 1
ATOM 1582 O O . GLU A 1 210 ? 21.303 5.584 -7.106 1.00 87.81 210 GLU A O 1
ATOM 1587 N N . SER A 1 211 ? 20.199 7.450 -6.465 1.00 87.69 211 SER A N 1
ATOM 1588 C CA . SER A 1 211 ? 19.542 6.855 -5.295 1.00 87.69 211 SER A CA 1
ATOM 1589 C C . SER A 1 211 ? 18.592 5.714 -5.687 1.00 87.69 211 SER A C 1
ATOM 1591 O O . SER A 1 211 ? 18.675 4.609 -5.145 1.00 87.69 211 SER A O 1
ATOM 1593 N N . GLN A 1 212 ? 17.747 5.920 -6.703 1.00 87.44 212 GLN A N 1
ATOM 1594 C CA . GLN A 1 212 ? 16.826 4.888 -7.200 1.00 87.44 212 GLN A CA 1
ATOM 1595 C C . GLN A 1 212 ? 17.573 3.674 -7.779 1.00 87.44 212 GLN A C 1
ATOM 1597 O O . GLN A 1 212 ? 17.180 2.523 -7.576 1.00 87.44 212 GLN A O 1
ATOM 1602 N N . LYS A 1 213 ? 18.714 3.897 -8.443 1.00 91.44 213 LYS A N 1
ATOM 1603 C CA . LYS A 1 213 ? 19.607 2.820 -8.902 1.00 91.44 213 LYS A CA 1
ATOM 1604 C C . LYS A 1 213 ? 20.172 2.001 -7.743 1.00 91.44 213 LYS A C 1
ATOM 1606 O O . LYS A 1 213 ? 20.322 0.788 -7.889 1.00 91.44 213 LYS A O 1
ATOM 1611 N N . GLU A 1 214 ? 20.521 2.629 -6.624 1.00 92.31 214 GLU A N 1
ATOM 1612 C CA . GLU A 1 214 ? 21.018 1.918 -5.439 1.00 92.31 214 GLU A CA 1
ATOM 1613 C C . GLU A 1 214 ? 19.934 1.052 -4.798 1.00 92.31 214 GLU A C 1
ATOM 1615 O O . GLU A 1 214 ? 20.181 -0.133 -4.575 1.00 92.31 214 GLU A O 1
ATOM 1620 N N . LEU A 1 215 ? 18.712 1.574 -4.656 1.00 86.06 215 LEU A N 1
ATOM 1621 C CA . LEU A 1 215 ? 17.554 0.791 -4.206 1.00 86.06 215 LEU A CA 1
ATOM 1622 C C . LEU A 1 215 ? 17.284 -0.415 -5.118 1.00 86.06 215 LEU A C 1
ATOM 1624 O O . LEU A 1 215 ? 17.056 -1.527 -4.641 1.00 86.06 215 LEU A O 1
ATOM 1628 N N . GLY A 1 216 ? 17.388 -0.227 -6.438 1.00 87.94 216 GLY A N 1
ATOM 1629 C CA . GLY A 1 216 ? 17.287 -1.323 -7.401 1.00 87.94 216 GLY A CA 1
ATOM 1630 C C . GLY A 1 216 ? 18.390 -2.374 -7.235 1.00 87.94 216 GLY A C 1
ATOM 1631 O O . GLY A 1 216 ? 18.123 -3.569 -7.346 1.00 87.94 216 GLY A O 1
ATOM 1632 N N . ASN A 1 217 ? 19.624 -1.958 -6.926 1.00 89.88 217 ASN A N 1
ATOM 1633 C CA . ASN A 1 217 ? 20.729 -2.887 -6.673 1.00 89.88 217 ASN A CA 1
ATOM 1634 C C . ASN A 1 217 ? 20.515 -3.706 -5.397 1.00 89.88 217 ASN A C 1
ATOM 1636 O O . ASN A 1 217 ? 20.892 -4.877 -5.371 1.00 89.88 217 ASN A O 1
ATOM 1640 N N . ASP A 1 218 ? 19.941 -3.111 -4.355 1.00 89.62 218 ASP A N 1
ATOM 1641 C CA . ASP A 1 218 ? 19.647 -3.824 -3.115 1.00 89.62 218 ASP A CA 1
ATOM 1642 C C . ASP A 1 218 ? 18.497 -4.817 -3.310 1.00 89.62 218 ASP A C 1
ATOM 1644 O O . ASP A 1 218 ? 18.661 -5.990 -2.983 1.00 89.62 218 ASP A O 1
ATOM 1648 N N . ALA A 1 219 ? 17.415 -4.419 -3.988 1.00 80.38 219 ALA A N 1
ATOM 1649 C CA . ALA A 1 219 ? 16.348 -5.345 -4.386 1.00 80.38 219 ALA A CA 1
ATOM 1650 C C . ALA A 1 219 ? 16.872 -6.506 -5.258 1.00 80.38 219 ALA A C 1
ATOM 1652 O O . ALA A 1 219 ? 16.475 -7.658 -5.084 1.00 80.38 219 ALA A O 1
ATOM 1653 N N . PHE A 1 220 ? 17.834 -6.235 -6.150 1.00 86.06 220 PHE A N 1
ATOM 1654 C CA . PHE A 1 220 ? 18.475 -7.272 -6.961 1.00 86.06 220 PHE A CA 1
ATOM 1655 C C . PHE A 1 220 ? 19.277 -8.281 -6.121 1.00 86.06 220 PHE A C 1
ATOM 1657 O O . PHE A 1 220 ? 19.284 -9.469 -6.449 1.00 86.06 220 PHE A O 1
ATOM 1664 N N . LYS A 1 221 ? 19.955 -7.840 -5.050 1.00 89.44 221 LYS A N 1
ATOM 1665 C CA . LYS A 1 221 ? 20.681 -8.738 -4.127 1.00 89.44 221 LYS A CA 1
ATOM 1666 C C . LYS A 1 221 ? 19.723 -9.634 -3.344 1.00 89.44 221 LYS A C 1
ATOM 1668 O O . LYS A 1 221 ? 20.034 -10.804 -3.147 1.00 89.44 221 LYS A O 1
ATOM 1673 N N . GLU A 1 222 ? 18.557 -9.110 -2.978 1.00 88.62 222 GLU A N 1
ATOM 1674 C CA . GLU A 1 222 ? 17.476 -9.858 -2.318 1.00 88.62 222 GLU A CA 1
ATOM 1675 C C . GLU A 1 222 ? 16.716 -10.797 -3.280 1.00 88.62 222 GLU A C 1
ATOM 1677 O O . GLU A 1 222 ? 15.757 -11.451 -2.884 1.00 88.62 222 GLU A O 1
ATOM 1682 N N . CYS A 1 223 ? 17.145 -10.896 -4.546 1.00 86.12 223 CYS A N 1
ATOM 1683 C CA . CYS A 1 223 ? 16.501 -11.684 -5.602 1.00 86.12 223 CYS A CA 1
ATOM 1684 C C . CYS A 1 223 ? 15.059 -11.252 -5.943 1.00 86.12 223 CYS A C 1
ATOM 1686 O O . CYS A 1 223 ? 14.362 -11.973 -6.660 1.00 86.12 223 CYS A O 1
ATOM 1688 N N . ASP A 1 224 ? 14.626 -10.061 -5.516 1.00 84.38 224 ASP A N 1
ATOM 1689 C CA . ASP A 1 224 ? 13.353 -9.468 -5.930 1.00 84.38 224 ASP A CA 1
ATOM 1690 C C . ASP A 1 224 ? 13.530 -8.703 -7.249 1.00 84.38 224 ASP A C 1
ATOM 1692 O O . ASP A 1 224 ? 13.735 -7.486 -7.311 1.00 84.38 224 ASP A O 1
ATOM 1696 N N . PHE A 1 225 ? 13.491 -9.457 -8.347 1.00 79.62 225 PHE A N 1
ATOM 1697 C CA . PHE A 1 225 ? 13.732 -8.914 -9.682 1.00 79.62 225 PHE A CA 1
ATOM 1698 C C . PHE A 1 225 ? 12.599 -8.006 -10.180 1.00 79.62 225 PHE A C 1
ATOM 1700 O O . PHE A 1 225 ? 12.866 -7.112 -10.982 1.00 79.62 225 PHE A O 1
ATOM 1707 N N . MET A 1 226 ? 11.356 -8.201 -9.721 1.00 83.69 226 MET A N 1
ATOM 1708 C CA . MET A 1 226 ? 10.219 -7.352 -10.107 1.00 83.69 226 MET A CA 1
ATOM 1709 C C . MET A 1 226 ? 10.338 -5.973 -9.465 1.00 83.69 226 MET A C 1
ATOM 1711 O O . MET A 1 226 ? 10.236 -4.959 -10.157 1.00 83.69 226 MET A O 1
ATOM 1715 N N . GLN A 1 227 ? 10.631 -5.926 -8.166 1.00 77.94 227 GLN A N 1
ATOM 1716 C CA . GLN A 1 227 ? 10.817 -4.662 -7.468 1.00 77.94 227 GLN A CA 1
ATOM 1717 C C . GLN A 1 227 ? 12.077 -3.928 -7.957 1.00 77.94 227 GLN A C 1
ATOM 1719 O O . GLN A 1 227 ? 12.050 -2.711 -8.153 1.00 77.94 227 GLN A O 1
ATOM 1724 N N . ALA A 1 228 ? 13.158 -4.660 -8.254 1.00 80.44 228 ALA A N 1
ATOM 1725 C CA . ALA A 1 228 ? 14.360 -4.081 -8.856 1.00 80.44 228 ALA A CA 1
ATOM 1726 C C . ALA A 1 228 ? 14.065 -3.396 -10.204 1.00 80.44 228 ALA A C 1
ATOM 1728 O O . ALA A 1 228 ? 14.565 -2.300 -10.464 1.00 80.44 228 ALA A O 1
ATOM 1729 N N . VAL A 1 229 ? 13.214 -3.991 -11.052 1.00 89.25 229 VAL A N 1
ATOM 1730 C CA . VAL A 1 229 ? 12.778 -3.381 -12.322 1.00 89.25 229 VAL A CA 1
ATOM 1731 C C . VAL A 1 229 ? 12.056 -2.055 -12.100 1.00 89.25 229 VAL A C 1
ATOM 1733 O O . VAL A 1 229 ? 12.295 -1.116 -12.864 1.00 89.25 229 VAL A O 1
ATOM 1736 N N . VAL A 1 230 ? 11.193 -1.963 -11.084 1.00 88.69 230 VAL A N 1
ATOM 1737 C CA . VAL A 1 230 ? 10.468 -0.724 -10.759 1.00 88.69 230 VAL A CA 1
ATOM 1738 C C . VAL A 1 230 ? 11.454 0.377 -10.378 1.00 88.69 230 VAL A C 1
ATOM 1740 O O . VAL A 1 230 ? 11.444 1.439 -10.995 1.00 88.69 230 VAL A O 1
ATOM 1743 N N . PHE A 1 231 ? 12.376 0.103 -9.452 1.00 82.44 231 PHE A N 1
ATOM 1744 C CA . PHE A 1 231 ? 13.377 1.087 -9.032 1.00 82.44 231 PHE A CA 1
ATOM 1745 C C . PHE A 1 231 ? 14.307 1.519 -10.173 1.00 82.44 231 PHE A C 1
ATOM 1747 O O . PHE A 1 231 ? 14.566 2.710 -10.344 1.00 82.44 231 PHE A O 1
ATOM 1754 N N . TYR A 1 232 ? 14.753 0.589 -11.025 1.00 88.44 232 TYR A N 1
ATOM 1755 C CA . TYR A 1 232 ? 15.531 0.959 -12.211 1.00 88.44 232 TYR A CA 1
ATOM 1756 C C . TYR A 1 232 ? 14.719 1.746 -13.240 1.00 88.44 232 TYR A C 1
ATOM 1758 O O . TYR A 1 232 ? 15.295 2.547 -13.966 1.00 88.44 232 TYR A O 1
ATOM 1766 N N . THR A 1 233 ? 13.407 1.532 -13.331 1.00 91.19 233 THR A N 1
ATOM 1767 C CA . THR A 1 233 ? 12.543 2.311 -14.228 1.00 91.19 233 THR A CA 1
ATOM 1768 C C . THR A 1 233 ? 12.395 3.737 -13.724 1.00 91.19 233 THR A C 1
ATOM 1770 O O . THR A 1 233 ? 12.654 4.651 -14.496 1.00 91.19 233 THR A O 1
ATOM 1773 N N . ASN A 1 234 ? 12.148 3.924 -12.427 1.00 85.81 234 ASN A N 1
ATOM 1774 C CA . ASN A 1 234 ? 12.122 5.252 -11.812 1.00 85.81 234 ASN A CA 1
ATOM 1775 C C . ASN A 1 234 ? 13.460 5.984 -12.004 1.00 85.81 234 ASN A C 1
ATOM 1777 O O . ASN A 1 234 ? 13.489 7.161 -12.342 1.00 85.81 234 ASN A O 1
ATOM 1781 N N . ALA A 1 235 ? 14.587 5.278 -11.859 1.00 87.25 235 ALA A N 1
ATOM 1782 C CA . ALA A 1 235 ? 15.903 5.857 -12.116 1.00 87.25 235 ALA A CA 1
ATOM 1783 C C . ALA A 1 235 ? 16.065 6.345 -13.570 1.00 87.25 235 ALA A C 1
ATOM 1785 O O . ALA A 1 235 ? 16.702 7.366 -13.811 1.00 87.25 235 ALA A O 1
ATOM 1786 N N . LEU A 1 236 ? 15.483 5.626 -14.534 1.00 90.38 236 LEU A N 1
ATOM 1787 C CA . LEU A 1 236 ? 15.528 5.967 -15.959 1.00 90.38 236 LEU A CA 1
ATOM 1788 C C . LEU A 1 236 ? 14.521 7.046 -16.365 1.00 90.38 236 LEU A C 1
ATOM 1790 O O . LEU A 1 236 ? 14.736 7.696 -17.384 1.00 90.38 236 LEU A O 1
ATOM 1794 N N . ASP A 1 237 ? 13.455 7.247 -15.591 1.00 90.38 237 ASP A N 1
ATOM 1795 C CA . ASP A 1 237 ? 12.538 8.373 -15.781 1.00 90.38 237 ASP A CA 1
ATOM 1796 C C . ASP A 1 237 ? 13.223 9.705 -15.432 1.00 90.38 237 ASP A C 1
ATOM 1798 O O . ASP A 1 237 ? 12.948 10.721 -16.069 1.00 90.38 237 ASP A O 1
ATOM 1802 N N . HIS A 1 238 ? 14.161 9.685 -14.476 1.00 86.00 238 HIS A N 1
ATOM 1803 C CA . HIS A 1 238 ? 14.974 10.845 -14.098 1.00 86.00 238 HIS A CA 1
ATOM 1804 C C . HIS A 1 238 ? 16.253 10.996 -14.941 1.00 86.00 238 HIS A C 1
ATOM 1806 O O . HIS A 1 238 ? 16.562 12.099 -15.382 1.00 86.00 238 HIS A O 1
ATOM 1812 N N . ASP A 1 239 ? 16.982 9.906 -15.220 1.00 87.12 239 ASP A N 1
ATOM 1813 C CA . ASP A 1 239 ? 18.120 9.901 -16.153 1.00 87.12 239 ASP A CA 1
ATOM 1814 C C . ASP A 1 239 ? 17.971 8.799 -17.223 1.00 87.12 239 ASP A C 1
ATOM 1816 O O . ASP A 1 239 ? 18.465 7.673 -17.057 1.00 87.12 239 ASP A O 1
ATOM 1820 N N . PRO A 1 240 ? 17.361 9.119 -18.381 1.00 87.75 240 PRO A N 1
ATOM 1821 C CA . PRO A 1 240 ? 17.182 8.166 -19.477 1.00 87.75 240 PRO A CA 1
ATOM 1822 C C . PRO A 1 240 ? 18.492 7.681 -20.112 1.00 87.75 240 PRO A C 1
ATOM 1824 O O . PRO A 1 240 ? 18.489 6.695 -20.856 1.00 87.75 240 PRO A O 1
ATOM 1827 N N . ARG A 1 241 ? 19.613 8.376 -19.869 1.00 87.69 241 ARG A N 1
ATOM 1828 C CA . ARG A 1 241 ? 20.937 8.049 -20.421 1.00 87.69 241 ARG A CA 1
ATOM 1829 C C . ARG A 1 241 ? 21.782 7.225 -19.452 1.00 87.69 241 ARG A C 1
ATOM 1831 O O . ARG A 1 241 ? 22.928 6.896 -19.767 1.00 87.69 241 ARG A O 1
ATOM 1838 N N . MET A 1 242 ? 21.228 6.805 -18.315 1.00 90.56 242 MET A N 1
ATOM 1839 C CA . MET A 1 242 ? 21.967 6.017 -17.339 1.00 90.56 242 MET A CA 1
ATOM 1840 C C . MET A 1 242 ? 22.178 4.564 -17.801 1.00 90.56 242 MET A C 1
ATOM 1842 O O . MET A 1 242 ? 21.411 3.645 -17.493 1.00 90.56 242 MET A O 1
ATOM 1846 N N . ALA A 1 243 ? 23.291 4.324 -18.502 1.00 90.69 243 ALA A N 1
ATOM 1847 C CA . ALA A 1 243 ? 23.637 3.019 -19.073 1.00 90.69 243 ALA A CA 1
ATOM 1848 C C . ALA A 1 243 ? 23.667 1.874 -18.040 1.00 90.69 243 ALA A C 1
ATOM 1850 O O . ALA A 1 243 ? 23.353 0.726 -18.365 1.00 90.69 243 ALA A O 1
ATOM 1851 N N . VAL A 1 244 ? 24.032 2.172 -16.787 1.00 92.12 244 VAL A N 1
ATOM 1852 C CA . VAL A 1 244 ? 24.092 1.185 -15.696 1.00 92.12 244 VAL A CA 1
ATOM 1853 C C . VAL A 1 244 ? 22.697 0.670 -15.333 1.00 92.12 244 VAL A C 1
ATOM 1855 O O . VAL A 1 244 ? 22.523 -0.546 -15.240 1.00 92.12 244 VAL A O 1
ATOM 1858 N N . ALA A 1 245 ? 21.707 1.557 -15.173 1.00 92.69 245 ALA A N 1
ATOM 1859 C CA . ALA A 1 245 ? 20.336 1.153 -14.857 1.00 92.69 245 ALA A CA 1
ATOM 1860 C C . ALA A 1 245 ? 19.701 0.367 -16.004 1.00 92.69 245 ALA A C 1
ATOM 1862 O O . ALA A 1 245 ? 19.132 -0.689 -15.745 1.00 92.69 245 ALA A O 1
ATOM 1863 N N . LEU A 1 246 ? 19.877 0.789 -17.264 1.00 93.75 246 LEU A N 1
ATOM 1864 C CA . LEU A 1 246 ? 19.396 0.017 -18.420 1.00 93.75 246 LEU A CA 1
ATOM 1865 C C . LEU A 1 246 ? 19.996 -1.394 -18.447 1.00 93.75 246 LEU A C 1
ATOM 1867 O O . LEU A 1 246 ? 19.281 -2.382 -18.607 1.00 93.75 246 LEU A O 1
ATOM 1871 N N . SER A 1 247 ? 21.310 -1.507 -18.234 1.00 94.06 247 SER A N 1
ATOM 1872 C CA . SER A 1 247 ? 21.985 -2.805 -18.230 1.00 94.06 247 SER A CA 1
ATOM 1873 C C . SER A 1 247 ? 21.496 -3.694 -17.078 1.00 94.06 247 SER A C 1
ATOM 1875 O O . SER A 1 247 ? 21.272 -4.891 -17.272 1.00 94.06 247 SER A O 1
ATOM 1877 N N . ASN A 1 248 ? 21.324 -3.142 -15.874 1.00 94.25 248 ASN A N 1
ATOM 1878 C CA . ASN A 1 248 ? 20.857 -3.901 -14.712 1.00 94.25 248 ASN A CA 1
ATOM 1879 C C . ASN A 1 248 ? 19.374 -4.275 -14.816 1.00 94.25 248 ASN A C 1
ATOM 1881 O O . ASN A 1 248 ? 19.016 -5.406 -14.489 1.00 94.25 248 ASN A O 1
ATOM 1885 N N . ARG A 1 249 ? 18.528 -3.403 -15.371 1.00 96.00 249 ARG A N 1
ATOM 1886 C CA . ARG A 1 249 ? 17.129 -3.721 -15.671 1.00 96.00 249 ARG A CA 1
ATOM 1887 C C . ARG A 1 249 ? 17.023 -4.848 -16.698 1.00 96.00 249 ARG A C 1
ATOM 1889 O O . ARG A 1 249 ? 16.275 -5.794 -16.476 1.00 96.00 249 ARG A O 1
ATOM 1896 N N . ALA A 1 250 ? 17.864 -4.841 -17.737 1.00 94.81 250 ALA A N 1
ATOM 1897 C CA . ALA A 1 250 ? 17.963 -5.956 -18.681 1.00 94.81 250 ALA A CA 1
ATOM 1898 C C . ALA A 1 250 ? 18.333 -7.282 -17.993 1.00 94.81 250 ALA A C 1
ATOM 1900 O O . ALA A 1 250 ? 17.795 -8.334 -18.332 1.00 94.81 250 ALA A O 1
ATOM 1901 N N . GLN A 1 251 ? 19.215 -7.250 -16.989 1.00 93.12 251 GLN A N 1
ATOM 1902 C CA . GLN A 1 251 ? 19.543 -8.439 -16.200 1.00 93.12 251 GLN A CA 1
ATOM 1903 C C . GLN A 1 251 ? 18.348 -8.964 -15.401 1.00 93.12 251 GLN A C 1
ATOM 1905 O O . GLN A 1 251 ? 18.197 -10.181 -15.292 1.00 93.12 251 GLN A O 1
ATOM 1910 N N . CYS A 1 252 ? 17.531 -8.070 -14.843 1.00 91.75 252 CYS A N 1
ATOM 1911 C CA . CYS A 1 252 ? 16.310 -8.439 -14.130 1.00 91.75 252 CYS A CA 1
ATOM 1912 C C . CYS A 1 252 ? 15.309 -9.089 -15.087 1.00 91.75 252 CYS A C 1
ATOM 1914 O O . CYS A 1 252 ? 14.800 -10.164 -14.793 1.00 91.75 252 CYS A O 1
ATOM 1916 N N . TRP A 1 253 ? 15.112 -8.509 -16.275 1.00 91.75 253 TRP A N 1
ATOM 1917 C CA . TRP A 1 253 ? 14.248 -9.089 -17.305 1.00 91.75 253 TRP A CA 1
ATOM 1918 C C . TRP A 1 253 ? 14.706 -10.482 -17.753 1.00 91.75 253 TRP A C 1
ATOM 1920 O O . TRP A 1 253 ? 13.876 -11.380 -17.866 1.00 91.75 253 TRP A O 1
ATOM 1930 N N . LEU A 1 254 ? 16.019 -10.712 -17.896 1.00 89.75 254 LEU A N 1
ATOM 1931 C CA . LEU A 1 254 ? 16.561 -12.057 -18.149 1.00 89.75 254 LEU A CA 1
ATOM 1932 C C . LEU A 1 254 ? 16.212 -13.051 -17.033 1.00 89.75 254 LEU A C 1
ATOM 1934 O O . LEU A 1 254 ? 15.956 -14.216 -17.319 1.00 89.75 254 LEU A O 1
ATOM 1938 N N . LYS A 1 255 ? 16.226 -12.613 -15.767 1.00 88.06 255 LYS A N 1
ATOM 1939 C CA . LYS A 1 255 ? 15.868 -13.458 -14.615 1.00 88.06 255 LYS A CA 1
ATOM 1940 C C . LYS A 1 255 ? 14.366 -13.728 -14.533 1.00 88.06 255 LYS A C 1
ATOM 1942 O O . LYS A 1 255 ? 13.984 -14.807 -14.100 1.00 88.06 255 LYS A O 1
ATOM 1947 N N . LEU A 1 256 ? 13.546 -12.781 -14.984 1.00 87.94 256 LEU A N 1
ATOM 1948 C CA . LEU A 1 256 ? 12.088 -12.902 -15.065 1.00 87.94 256 LEU A CA 1
ATOM 1949 C C . LEU A 1 256 ? 11.605 -13.666 -16.310 1.00 87.94 256 LEU A C 1
ATOM 1951 O O . LEU A 1 256 ? 10.432 -14.009 -16.391 1.00 87.94 256 LEU A O 1
ATOM 1955 N N . GLY A 1 257 ? 12.489 -13.932 -17.276 1.00 86.81 257 GLY A N 1
ATOM 1956 C CA . GLY A 1 257 ? 12.156 -14.639 -18.516 1.00 86.81 257 GLY A CA 1
ATOM 1957 C C . GLY A 1 257 ? 11.562 -13.758 -19.621 1.00 86.81 257 GLY A C 1
ATOM 1958 O O . GLY A 1 257 ? 11.206 -14.276 -20.676 1.00 86.81 257 GLY A O 1
ATOM 1959 N N . ASP A 1 258 ? 11.496 -12.436 -19.434 1.00 88.88 258 ASP A N 1
ATOM 1960 C CA . ASP A 1 258 ? 11.048 -11.495 -20.470 1.00 88.88 258 ASP A CA 1
ATOM 1961 C C . ASP A 1 258 ? 12.228 -11.111 -21.378 1.00 88.88 258 ASP A C 1
ATOM 1963 O O . ASP A 1 258 ? 12.930 -10.112 -21.186 1.00 88.88 258 ASP A O 1
ATOM 1967 N N . LEU A 1 259 ? 12.501 -11.978 -22.353 1.00 87.94 259 LEU A N 1
ATOM 1968 C CA . LEU A 1 259 ? 13.687 -11.881 -23.204 1.00 87.94 259 LEU A CA 1
ATOM 1969 C C . LEU A 1 259 ? 13.626 -10.693 -24.180 1.00 87.94 259 LEU A C 1
ATOM 1971 O O . LEU A 1 259 ? 14.666 -10.121 -24.508 1.00 87.94 259 LEU A O 1
ATOM 1975 N N . ASP A 1 260 ? 12.435 -10.279 -24.614 1.00 89.94 260 ASP A N 1
ATOM 1976 C CA . ASP A 1 260 ? 12.270 -9.164 -25.555 1.00 89.94 260 ASP A CA 1
ATOM 1977 C C . ASP A 1 260 ? 12.596 -7.817 -24.900 1.00 89.94 260 ASP A C 1
ATOM 1979 O O . ASP A 1 260 ? 13.331 -6.992 -25.465 1.00 89.94 260 ASP A O 1
ATOM 1983 N N . LYS A 1 261 ? 12.114 -7.603 -23.668 1.00 90.69 261 LYS A N 1
ATOM 1984 C CA . LYS A 1 261 ? 12.470 -6.408 -22.892 1.00 90.69 261 LYS A CA 1
ATOM 1985 C C . LYS A 1 261 ? 13.940 -6.419 -22.495 1.00 90.69 261 LYS A C 1
ATOM 1987 O O . LYS A 1 261 ? 14.598 -5.381 -22.590 1.00 90.69 261 LYS A O 1
ATOM 1992 N N . ALA A 1 262 ? 14.472 -7.585 -22.123 1.00 91.00 262 ALA A N 1
ATOM 1993 C CA . ALA A 1 262 ? 15.887 -7.742 -21.808 1.00 91.00 262 ALA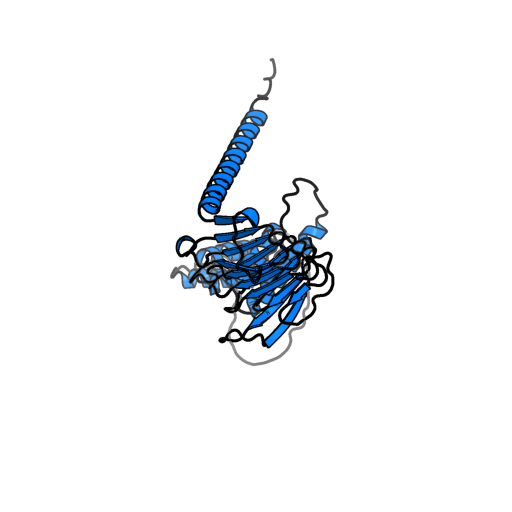 A CA 1
ATOM 1994 C C . ALA A 1 262 ? 16.793 -7.337 -22.979 1.00 91.00 262 ALA A C 1
ATOM 1996 O O . ALA A 1 262 ? 17.742 -6.577 -22.784 1.00 91.00 262 ALA A O 1
ATOM 1997 N N . GLU A 1 263 ? 16.502 -7.809 -24.195 1.00 92.12 263 GLU A N 1
ATOM 1998 C CA . GLU A 1 263 ? 17.269 -7.438 -25.385 1.00 92.12 263 GLU A CA 1
ATOM 1999 C C . GLU A 1 263 ? 17.168 -5.935 -25.663 1.00 92.12 263 GLU A C 1
ATOM 2001 O O . GLU A 1 263 ? 18.186 -5.282 -25.896 1.00 92.12 263 GLU A O 1
ATOM 2006 N N . THR A 1 264 ? 15.956 -5.383 -25.612 1.00 93.56 264 THR A N 1
ATOM 2007 C CA . THR A 1 264 ? 15.707 -3.971 -25.921 1.00 93.56 264 THR A CA 1
ATOM 2008 C C . THR A 1 264 ? 16.502 -3.048 -25.000 1.00 93.56 264 THR A C 1
ATOM 2010 O O . THR A 1 264 ? 17.193 -2.143 -25.473 1.00 93.56 264 THR A O 1
ATOM 2013 N N . ASP A 1 265 ? 16.447 -3.286 -23.690 1.00 92.31 265 ASP A N 1
ATOM 2014 C CA . ASP A 1 265 ? 17.173 -2.479 -22.707 1.00 92.31 265 ASP A CA 1
ATOM 2015 C C . ASP A 1 265 ? 18.690 -2.674 -22.808 1.00 92.31 265 ASP A C 1
ATOM 2017 O O . ASP A 1 265 ? 19.452 -1.710 -22.705 1.00 92.31 265 ASP A O 1
ATOM 2021 N N . ALA A 1 266 ? 19.143 -3.901 -23.077 1.00 90.69 266 ALA A N 1
ATOM 2022 C CA . ALA A 1 266 ? 20.555 -4.202 -23.260 1.00 90.69 266 ALA A CA 1
ATOM 2023 C C . ALA A 1 266 ? 21.142 -3.514 -24.508 1.00 90.69 266 ALA A C 1
ATOM 2025 O O . ALA A 1 266 ? 22.221 -2.926 -24.440 1.00 90.69 266 ALA A O 1
ATOM 2026 N N . LEU A 1 267 ? 20.433 -3.522 -25.639 1.00 92.19 267 LEU A N 1
ATOM 2027 C CA . LEU A 1 267 ? 20.875 -2.830 -26.854 1.00 92.19 267 LEU A CA 1
ATOM 2028 C C . LEU A 1 267 ? 20.881 -1.311 -26.673 1.00 92.19 267 LEU A C 1
ATOM 2030 O O . LEU A 1 267 ? 21.836 -0.657 -27.092 1.00 92.19 267 LEU A O 1
ATOM 2034 N N . LYS A 1 268 ? 19.871 -0.757 -25.990 1.00 92.69 268 LYS A N 1
ATOM 2035 C CA . LYS A 1 268 ? 19.849 0.666 -25.624 1.00 92.69 268 LYS A CA 1
ATOM 2036 C C . LYS A 1 268 ? 21.057 1.031 -24.766 1.00 92.69 268 LYS A C 1
ATOM 2038 O O . LYS A 1 268 ? 21.772 1.962 -25.110 1.00 92.69 268 LYS A O 1
ATOM 2043 N N . ALA A 1 269 ? 21.347 0.260 -23.716 1.00 90.88 269 ALA A N 1
ATOM 2044 C CA . ALA A 1 269 ? 22.508 0.493 -22.855 1.00 90.88 269 ALA A CA 1
ATOM 2045 C C . ALA A 1 269 ? 23.841 0.433 -23.619 1.00 90.88 269 ALA A C 1
ATOM 2047 O O . ALA A 1 269 ? 24.763 1.187 -23.319 1.00 90.88 269 ALA A O 1
ATOM 2048 N N . ALA A 1 270 ? 23.961 -0.482 -24.584 1.00 88.56 270 ALA A N 1
ATOM 2049 C CA . ALA A 1 270 ? 25.171 -0.648 -25.383 1.00 88.56 270 ALA A CA 1
ATOM 2050 C C . ALA A 1 270 ? 25.365 0.462 -26.433 1.00 88.56 270 ALA A C 1
ATOM 2052 O O . ALA A 1 270 ? 26.507 0.774 -26.777 1.00 88.56 270 ALA A O 1
ATOM 2053 N N . GLY A 1 271 ? 24.267 1.039 -26.932 1.00 87.44 271 GLY A N 1
ATOM 2054 C CA . GLY A 1 271 ? 24.256 2.102 -27.939 1.00 87.44 271 GLY A CA 1
ATOM 2055 C C . GLY A 1 271 ? 24.468 3.517 -27.393 1.00 87.44 271 GLY A C 1
ATOM 2056 O O . GLY A 1 271 ? 24.590 4.445 -28.185 1.00 87.44 271 GLY A O 1
ATOM 2057 N N . LEU A 1 272 ? 24.521 3.699 -26.071 1.00 88.75 272 LEU A N 1
ATOM 2058 C CA . LEU A 1 272 ? 24.816 4.996 -25.460 1.00 88.75 272 LEU A CA 1
ATOM 2059 C C . LEU A 1 272 ? 26.306 5.348 -25.620 1.00 88.75 272 LEU A C 1
ATOM 2061 O O . LEU A 1 272 ? 27.190 4.551 -25.284 1.00 88.75 272 LEU A O 1
ATOM 2065 N N . GLU A 1 273 ? 26.584 6.559 -26.110 1.00 80.38 273 GLU A N 1
ATOM 2066 C CA . GLU A 1 273 ? 27.952 7.057 -26.331 1.00 80.38 273 GLU A CA 1
ATOM 2067 C C . GLU A 1 273 ? 28.724 7.187 -25.012 1.00 80.38 273 GLU A C 1
ATOM 2069 O O . GLU A 1 273 ? 29.842 6.690 -24.892 1.00 80.38 273 GLU A O 1
ATOM 2074 N N . GLU A 1 274 ? 28.074 7.739 -23.985 1.00 81.62 274 GLU A N 1
ATOM 2075 C CA . GLU A 1 274 ? 28.637 7.970 -22.646 1.00 81.62 274 GLU A CA 1
ATOM 2076 C C . GLU A 1 274 ? 28.749 6.688 -21.790 1.00 81.62 274 GLU A C 1
ATOM 2078 O O . GLU A 1 274 ? 29.221 6.727 -20.653 1.00 81.62 274 GLU A O 1
ATOM 2083 N N . ALA A 1 275 ? 28.325 5.525 -22.305 1.00 81.69 275 ALA A N 1
ATOM 2084 C CA . ALA A 1 275 ? 28.402 4.274 -21.557 1.00 81.69 275 ALA A CA 1
ATOM 2085 C C . ALA A 1 275 ? 29.865 3.832 -21.346 1.00 81.69 275 ALA A C 1
ATOM 2087 O O . ALA A 1 275 ? 30.607 3.688 -22.322 1.00 81.69 275 ALA A O 1
ATOM 2088 N N . PRO A 1 276 ? 30.277 3.501 -20.106 1.00 85.12 276 PRO A N 1
ATOM 2089 C CA . PRO A 1 276 ? 31.588 2.909 -19.865 1.00 85.12 276 PRO A CA 1
ATOM 2090 C C . PRO A 1 276 ? 31.746 1.585 -20.623 1.00 85.12 276 PRO A C 1
ATOM 2092 O O . PRO A 1 276 ? 30.820 0.768 -20.637 1.00 85.12 276 PRO A O 1
ATOM 2095 N N . ASP A 1 277 ? 32.934 1.307 -21.167 1.00 82.00 277 ASP A N 1
ATOM 2096 C CA . ASP A 1 277 ? 33.194 0.094 -21.966 1.00 82.00 277 ASP A CA 1
ATOM 2097 C C . ASP A 1 277 ? 32.825 -1.201 -21.239 1.00 82.00 277 ASP A C 1
ATOM 2099 O O . ASP A 1 277 ? 32.267 -2.132 -21.824 1.00 82.00 277 ASP A O 1
ATOM 2103 N N . ARG A 1 278 ? 33.043 -1.239 -19.920 1.00 82.19 278 ARG A N 1
ATOM 2104 C CA . ARG A 1 278 ? 32.643 -2.365 -19.067 1.00 82.19 278 ARG A CA 1
ATOM 2105 C C . ARG A 1 278 ? 31.133 -2.613 -19.095 1.00 82.19 278 ARG A C 1
ATOM 2107 O O . ARG A 1 278 ? 30.701 -3.765 -19.069 1.00 82.19 278 ARG A O 1
ATOM 2114 N N . ILE A 1 279 ? 30.328 -1.553 -19.094 1.00 84.75 279 ILE A N 1
ATOM 2115 C CA . ILE A 1 279 ? 28.865 -1.648 -19.142 1.00 84.75 279 ILE A CA 1
ATOM 2116 C C . ILE A 1 279 ? 28.425 -2.027 -20.548 1.00 84.75 279 ILE A C 1
ATOM 2118 O O . ILE A 1 279 ? 27.615 -2.936 -20.695 1.00 84.75 279 ILE A O 1
ATOM 2122 N N . ARG A 1 280 ? 29.029 -1.426 -21.574 1.00 83.81 280 ARG A N 1
ATOM 2123 C CA . ARG A 1 280 ? 28.782 -1.761 -22.980 1.00 83.81 280 ARG A CA 1
ATOM 2124 C C . ARG A 1 280 ? 29.016 -3.249 -23.260 1.00 83.81 280 ARG A C 1
ATOM 2126 O O . ARG A 1 280 ? 28.138 -3.908 -23.813 1.00 83.81 280 ARG A O 1
ATOM 2133 N N . ALA A 1 281 ? 30.139 -3.806 -22.803 1.00 81.88 281 ALA A N 1
ATOM 2134 C CA . ALA A 1 281 ? 30.448 -5.230 -22.938 1.00 81.88 281 ALA A CA 1
ATOM 2135 C C . ALA A 1 281 ? 29.413 -6.129 -22.231 1.00 81.88 281 ALA A C 1
ATOM 2137 O O . ALA A 1 281 ? 28.916 -7.089 -22.821 1.00 81.88 281 ALA A O 1
ATOM 2138 N N . LYS A 1 282 ? 29.029 -5.794 -20.989 1.00 85.00 282 LYS A N 1
ATOM 2139 C CA . LYS A 1 282 ? 27.988 -6.526 -20.243 1.00 85.00 282 LYS A CA 1
ATOM 2140 C C . LYS A 1 282 ? 26.627 -6.466 -20.929 1.00 85.00 282 LYS A C 1
ATOM 2142 O O . LYS A 1 282 ? 25.910 -7.460 -20.952 1.00 85.00 282 LYS A O 1
ATOM 2147 N N . SER A 1 283 ? 26.271 -5.314 -21.479 1.00 87.00 283 SER A N 1
ATOM 2148 C CA . SER A 1 283 ? 25.010 -5.114 -22.182 1.00 87.00 283 SER A CA 1
ATOM 2149 C C . SER A 1 283 ? 24.953 -5.941 -23.468 1.00 87.00 283 SER A C 1
ATOM 2151 O O . SER A 1 283 ? 23.988 -6.671 -23.668 1.00 87.00 283 SER A O 1
ATOM 2153 N N . TRP A 1 284 ? 26.015 -5.962 -24.281 1.00 89.25 284 TRP A N 1
ATOM 2154 C CA . TRP A 1 284 ? 26.087 -6.864 -25.440 1.00 89.25 284 TRP A CA 1
ATOM 2155 C C . TRP A 1 284 ? 25.965 -8.339 -25.050 1.00 89.25 284 TRP A C 1
ATOM 2157 O O . TRP A 1 284 ? 25.235 -9.088 -25.700 1.00 89.25 284 TRP A O 1
ATOM 2167 N N . PHE A 1 285 ? 26.620 -8.748 -23.961 1.00 89.44 285 PHE A N 1
ATOM 2168 C CA . PHE A 1 285 ? 26.505 -10.108 -23.437 1.00 89.44 285 PHE A CA 1
ATOM 2169 C C . PHE A 1 285 ? 25.062 -10.450 -23.028 1.00 89.44 285 PHE A C 1
ATOM 2171 O O . PHE A 1 285 ? 24.534 -11.485 -23.431 1.00 89.44 285 PHE A O 1
ATOM 2178 N N . ARG A 1 286 ? 24.387 -9.552 -22.299 1.00 90.88 286 ARG A N 1
ATOM 2179 C CA . ARG A 1 286 ? 22.982 -9.707 -21.876 1.00 90.88 286 ARG A CA 1
ATOM 2180 C C . ARG A 1 286 ? 22.017 -9.770 -23.067 1.00 90.88 286 ARG A C 1
ATOM 2182 O O . ARG A 1 286 ? 21.120 -10.608 -23.069 1.00 90.88 286 ARG A O 1
ATOM 2189 N N . ALA A 1 287 ? 22.236 -8.965 -24.108 1.00 88.31 287 ALA A N 1
ATOM 2190 C CA . ALA A 1 287 ? 21.470 -9.053 -25.355 1.00 88.31 287 ALA A CA 1
ATOM 2191 C C . ALA A 1 287 ? 21.687 -10.403 -26.067 1.00 88.31 287 ALA A C 1
ATOM 2193 O O . ALA A 1 287 ? 20.737 -11.008 -26.563 1.00 88.31 287 ALA A O 1
ATOM 2194 N N . GLY A 1 288 ? 22.925 -10.910 -26.075 1.00 87.69 288 GLY A N 1
ATOM 2195 C CA . GLY A 1 288 ? 23.248 -12.248 -26.575 1.00 87.69 288 GLY A CA 1
ATOM 2196 C C . GLY A 1 288 ? 22.519 -13.355 -25.809 1.00 87.69 288 GLY A C 1
ATOM 2197 O O . GLY A 1 288 ? 21.931 -14.238 -26.430 1.00 87.69 288 GLY A O 1
ATOM 2198 N N . MET A 1 289 ? 22.476 -13.267 -24.475 1.00 87.94 289 MET A N 1
ATOM 2199 C CA . MET A 1 289 ? 21.715 -14.197 -23.631 1.00 87.94 289 MET A CA 1
ATOM 2200 C C . MET A 1 289 ? 20.215 -14.171 -23.942 1.00 87.94 289 MET A C 1
ATOM 2202 O O . MET A 1 289 ? 19.602 -15.229 -24.053 1.00 87.94 289 MET A O 1
ATOM 2206 N N . ALA A 1 290 ? 19.634 -12.982 -24.127 1.00 88.94 290 ALA A N 1
ATOM 2207 C CA . ALA A 1 290 ? 18.226 -12.837 -24.491 1.00 88.94 290 ALA A CA 1
ATOM 2208 C C . ALA A 1 290 ? 17.909 -13.507 -25.841 1.00 88.94 290 ALA A C 1
ATOM 2210 O O . ALA A 1 290 ? 16.952 -14.271 -25.959 1.00 88.94 290 ALA A O 1
ATOM 2211 N N . ARG A 1 291 ? 18.755 -13.282 -26.857 1.00 86.12 291 ARG A N 1
ATOM 2212 C CA . ARG A 1 291 ? 18.621 -13.908 -28.187 1.00 86.12 291 ARG A CA 1
ATOM 2213 C C . ARG A 1 291 ? 18.768 -15.422 -28.150 1.00 86.12 291 ARG A C 1
ATOM 2215 O O . ARG A 1 291 ? 18.034 -16.116 -28.852 1.00 86.12 291 ARG A O 1
ATOM 2222 N N . HIS A 1 292 ? 19.711 -15.911 -27.349 1.00 84.50 292 HIS A N 1
ATOM 2223 C CA . HIS A 1 292 ? 19.925 -17.338 -27.152 1.00 84.50 292 HIS A CA 1
ATOM 2224 C C . HIS A 1 292 ? 18.703 -17.987 -26.490 1.00 84.50 292 HIS A C 1
ATOM 2226 O O . HIS A 1 292 ? 18.202 -18.986 -26.995 1.00 84.50 292 HIS A O 1
ATOM 2232 N N . GLY A 1 293 ? 18.156 -17.366 -25.438 1.00 81.50 293 GLY A N 1
ATOM 2233 C CA . GLY A 1 293 ? 16.964 -17.860 -24.744 1.00 81.50 293 GLY A CA 1
ATOM 2234 C C . GLY A 1 293 ? 15.700 -17.915 -25.614 1.00 81.50 293 GLY A C 1
ATOM 2235 O O . GLY A 1 293 ? 14.846 -18.760 -25.375 1.00 81.50 293 GLY A O 1
ATOM 2236 N N . ARG A 1 294 ? 15.579 -17.061 -26.645 1.00 78.31 294 ARG A N 1
ATOM 2237 C CA . ARG A 1 294 ? 14.440 -17.079 -27.589 1.00 78.31 294 ARG A CA 1
ATOM 2238 C C . ARG A 1 294 ? 14.546 -18.141 -28.687 1.00 78.31 294 ARG A C 1
ATOM 2240 O O . ARG A 1 294 ? 13.626 -18.264 -29.486 1.00 78.31 294 ARG A O 1
ATOM 2247 N N . GLY A 1 295 ? 15.656 -18.874 -28.787 1.00 65.81 295 GLY A N 1
ATOM 2248 C CA . GLY A 1 295 ? 15.828 -19.896 -29.826 1.00 65.81 295 GLY A CA 1
ATOM 2249 C C . GLY A 1 295 ? 16.151 -19.350 -31.222 1.00 65.81 295 GLY A C 1
ATOM 2250 O O . GLY A 1 295 ? 16.028 -20.070 -32.209 1.00 65.81 295 GLY A O 1
ATOM 2251 N N . THR A 1 296 ? 16.596 -18.094 -31.345 1.00 53.06 296 THR A N 1
ATOM 2252 C CA . THR A 1 296 ? 17.094 -17.579 -32.631 1.00 53.06 296 THR A CA 1
ATOM 2253 C C . THR A 1 296 ? 18.550 -17.987 -32.857 1.00 53.06 296 THR A C 1
ATOM 2255 O O . THR A 1 296 ? 19.474 -17.299 -32.422 1.00 53.06 296 THR A O 1
ATOM 2258 N N . GLU A 1 297 ? 18.764 -19.081 -33.591 1.00 40.84 297 GLU A N 1
ATOM 2259 C CA . GLU A 1 297 ? 20.032 -19.410 -34.259 1.00 40.84 297 GLU A CA 1
ATOM 2260 C C . GLU A 1 297 ? 20.365 -18.366 -35.340 1.00 40.84 297 GLU A C 1
ATOM 2262 O O . GLU A 1 297 ? 20.271 -18.621 -36.536 1.00 40.84 297 GLU A O 1
ATOM 2267 N N . ARG A 1 298 ? 20.744 -17.147 -34.949 1.00 38.94 298 ARG A N 1
ATOM 2268 C CA . ARG A 1 298 ? 21.405 -16.185 -35.845 1.00 38.94 298 ARG A CA 1
ATOM 2269 C C . ARG A 1 298 ? 22.450 -15.390 -35.078 1.00 38.94 298 ARG A C 1
ATOM 2271 O O . ARG A 1 298 ? 22.280 -14.214 -34.763 1.00 38.94 298 ARG A O 1
ATOM 2278 N N . PHE A 1 299 ? 23.578 -16.051 -34.835 1.00 38.66 299 PHE A N 1
ATOM 2279 C CA . PHE A 1 299 ? 24.865 -15.415 -34.566 1.00 38.66 299 PHE A CA 1
ATOM 2280 C C . PHE A 1 299 ? 25.305 -14.647 -35.829 1.00 38.66 299 PHE A C 1
ATOM 2282 O O . PHE A 1 299 ? 26.205 -15.060 -36.554 1.00 38.66 299 PHE A O 1
ATOM 2289 N N . VAL A 1 300 ? 24.649 -13.528 -36.154 1.00 34.38 300 VAL A N 1
ATOM 2290 C CA . VAL A 1 300 ? 25.175 -12.614 -37.176 1.00 34.38 300 VAL A CA 1
ATOM 2291 C C . VAL A 1 300 ? 26.181 -11.707 -36.490 1.00 34.38 300 VAL A C 1
ATOM 2293 O O . VAL A 1 300 ? 25.889 -10.602 -36.039 1.00 34.38 300 VAL A O 1
ATOM 2296 N N . SER A 1 301 ? 27.392 -12.248 -36.407 1.00 39.66 301 SER A N 1
ATOM 2297 C CA . SER A 1 301 ? 28.630 -11.492 -36.334 1.00 39.66 301 SER A CA 1
ATOM 2298 C C . SER A 1 301 ? 28.587 -10.359 -37.360 1.00 39.66 301 SER A C 1
ATOM 2300 O O . SER A 1 301 ? 28.674 -10.604 -38.560 1.00 39.66 301 SER A O 1
ATOM 2302 N N . ARG A 1 302 ? 28.415 -9.120 -36.897 1.00 35.53 302 ARG A N 1
ATOM 2303 C CA . ARG A 1 302 ? 28.856 -7.904 -37.590 1.00 35.53 302 ARG A CA 1
ATOM 2304 C C . ARG A 1 302 ? 29.043 -6.815 -36.532 1.00 35.53 302 ARG A C 1
ATOM 2306 O O . ARG A 1 302 ? 28.080 -6.248 -36.032 1.00 35.53 302 ARG A O 1
ATOM 2313 N N . LYS A 1 303 ? 30.324 -6.579 -36.218 1.00 33.34 303 LYS A N 1
ATOM 2314 C CA . LYS A 1 303 ? 30.912 -5.703 -35.182 1.00 33.34 303 LYS A CA 1
ATOM 2315 C C . LYS A 1 303 ? 31.042 -6.281 -33.763 1.00 33.34 303 LYS A C 1
ATOM 2317 O O . LYS A 1 303 ? 30.867 -5.572 -32.782 1.00 33.34 303 LYS A O 1
ATOM 2322 N N . ALA A 1 304 ? 31.503 -7.524 -33.649 1.00 33.84 304 ALA A N 1
ATOM 2323 C CA . ALA A 1 304 ? 32.439 -7.851 -32.574 1.00 33.84 304 ALA A CA 1
ATOM 2324 C C . ALA A 1 304 ? 33.845 -7.512 -33.095 1.00 33.84 304 ALA A C 1
ATOM 2326 O O . ALA A 1 304 ? 34.324 -8.165 -34.022 1.00 33.84 304 ALA A O 1
ATOM 2327 N N . HIS A 1 305 ? 34.489 -6.462 -32.576 1.00 31.83 305 HIS A N 1
ATOM 2328 C CA . HIS A 1 305 ? 35.946 -6.385 -32.700 1.00 31.83 305 HIS A CA 1
ATOM 2329 C C . HIS A 1 305 ? 36.505 -7.600 -31.954 1.00 31.83 305 HIS A C 1
ATOM 2331 O O . HIS A 1 305 ? 36.209 -7.819 -30.782 1.00 31.83 305 HIS A O 1
ATOM 2337 N N . ARG A 1 306 ? 37.192 -8.443 -32.722 1.00 29.50 306 ARG A N 1
ATOM 2338 C CA . ARG A 1 306 ? 37.713 -9.768 -32.390 1.00 29.50 306 ARG A CA 1
ATOM 2339 C C . ARG A 1 306 ? 38.585 -9.707 -31.132 1.00 29.50 306 ARG A C 1
ATOM 2341 O O . ARG A 1 306 ? 39.760 -9.380 -31.211 1.00 29.50 306 ARG A O 1
ATOM 2348 N N . ILE A 1 307 ? 38.003 -10.042 -29.983 1.00 34.12 307 ILE A N 1
ATOM 2349 C CA . ILE A 1 307 ? 38.754 -10.485 -28.807 1.00 34.12 307 ILE A CA 1
ATOM 2350 C C . ILE A 1 307 ? 38.851 -12.006 -28.939 1.00 34.12 307 ILE A C 1
ATOM 2352 O O . ILE A 1 307 ? 37.945 -12.738 -28.544 1.00 34.12 307 ILE A O 1
ATOM 2356 N N . GLU A 1 308 ? 39.922 -12.477 -29.577 1.00 27.27 308 GLU A N 1
ATOM 2357 C CA . GLU A 1 308 ? 40.316 -13.884 -29.515 1.00 27.27 308 GLU A CA 1
ATOM 2358 C C . GLU A 1 308 ? 40.856 -14.169 -28.115 1.00 27.27 308 GLU A C 1
ATOM 2360 O O . GLU A 1 308 ? 42.013 -13.903 -27.801 1.00 27.27 308 GLU A O 1
ATOM 2365 N N . ILE A 1 309 ? 39.997 -14.711 -27.253 1.00 32.53 309 ILE A N 1
ATOM 2366 C CA . ILE A 1 309 ? 40.441 -15.378 -26.033 1.00 32.53 309 ILE A CA 1
ATOM 2367 C C . ILE A 1 309 ? 40.891 -16.777 -26.453 1.00 32.53 309 ILE A C 1
ATOM 2369 O O . ILE A 1 309 ? 40.095 -17.713 -26.513 1.00 32.53 309 ILE A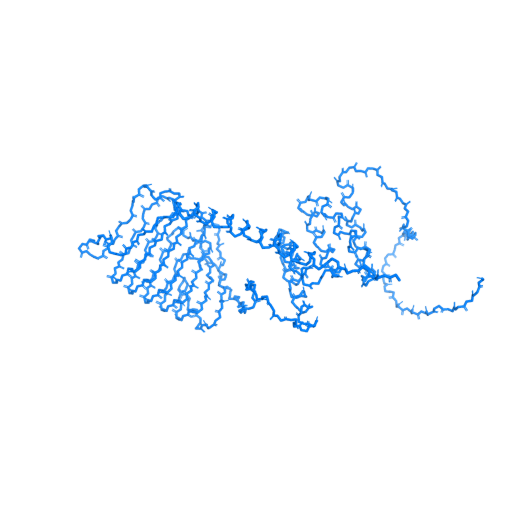 O 1
ATOM 2373 N N . SER A 1 310 ? 42.175 -16.908 -26.782 1.00 27.53 310 SER A N 1
ATOM 2374 C CA . SER A 1 310 ? 42.837 -18.208 -26.792 1.00 27.53 310 SER A CA 1
ATOM 2375 C C . SER A 1 310 ? 42.994 -18.653 -25.339 1.00 27.53 310 SER A C 1
ATOM 2377 O O . SER A 1 310 ? 43.802 -18.102 -24.592 1.00 27.53 310 SER A O 1
ATOM 2379 N N . LEU A 1 311 ? 42.180 -19.619 -24.910 1.00 31.38 311 LEU A N 1
ATOM 2380 C CA . LEU A 1 311 ? 42.415 -20.369 -23.677 1.00 31.38 311 LEU A CA 1
ATOM 2381 C C . LEU A 1 311 ? 43.618 -21.300 -23.898 1.00 31.38 311 LEU A C 1
ATOM 2383 O O . LEU A 1 311 ? 43.463 -22.484 -24.182 1.00 31.38 311 LEU A O 1
ATOM 2387 N N . GLY A 1 312 ? 44.821 -20.746 -23.772 1.00 29.72 312 GLY A N 1
ATOM 2388 C CA . GLY A 1 312 ? 46.044 -21.478 -23.446 1.00 29.72 312 GLY A CA 1
ATOM 2389 C C . GLY A 1 312 ? 46.381 -21.177 -21.989 1.00 29.72 312 GLY A C 1
ATOM 2390 O O . GLY A 1 312 ? 46.440 -20.014 -21.610 1.00 29.72 312 GLY A O 1
ATOM 2391 N N . GLY A 1 313 ? 46.470 -22.212 -21.155 1.00 29.19 313 GLY A N 1
ATOM 2392 C CA . GLY A 1 313 ? 46.362 -22.095 -19.703 1.00 29.19 313 GLY A CA 1
ATOM 2393 C C . GLY A 1 313 ? 47.465 -21.332 -18.955 1.00 29.19 313 GLY A C 1
ATOM 2394 O O . GLY A 1 313 ? 48.451 -20.870 -19.515 1.00 29.19 313 GLY A O 1
ATOM 2395 N N . LEU A 1 314 ? 47.261 -21.357 -17.631 1.00 30.00 314 LEU A N 1
ATOM 2396 C CA . LEU A 1 314 ? 48.161 -21.023 -16.518 1.00 30.00 314 LEU A CA 1
ATOM 2397 C C . LEU A 1 314 ? 48.042 -19.606 -15.930 1.00 30.00 314 LEU A C 1
ATOM 2399 O O . LEU A 1 314 ? 48.755 -18.675 -16.264 1.00 30.00 314 LEU A O 1
ATOM 2403 N N . CYS A 1 315 ? 47.121 -19.533 -14.965 1.00 30.34 315 CYS A N 1
ATOM 2404 C CA . CYS A 1 315 ? 47.366 -19.135 -13.577 1.00 30.34 315 CYS A CA 1
ATOM 2405 C C . CYS A 1 315 ? 48.172 -17.846 -13.303 1.00 30.34 315 CYS A C 1
ATOM 2407 O O . CYS A 1 315 ? 49.393 -17.826 -13.374 1.00 30.34 315 CYS A O 1
ATOM 2409 N N . HIS A 1 316 ? 47.440 -16.878 -12.743 1.00 33.47 316 HIS A N 1
ATOM 2410 C CA . HIS A 1 316 ? 47.879 -15.822 -11.828 1.00 33.47 316 HIS A CA 1
ATOM 2411 C C . HIS A 1 316 ? 48.660 -14.605 -12.360 1.00 33.47 316 HIS A C 1
ATOM 2413 O O . HIS A 1 316 ? 49.660 -14.686 -13.053 1.00 33.47 316 HIS A O 1
ATOM 2419 N N . GLN A 1 317 ? 48.210 -13.473 -11.804 1.00 31.33 317 GLN A N 1
ATOM 2420 C CA . GLN A 1 317 ? 48.884 -12.192 -11.587 1.00 31.33 317 GLN A CA 1
ATOM 2421 C C . GLN A 1 317 ? 48.835 -11.110 -12.681 1.00 31.33 317 GLN A C 1
ATOM 2423 O O . GLN A 1 317 ? 49.587 -11.084 -13.642 1.00 31.33 317 GLN A O 1
ATOM 2428 N N . ARG A 1 318 ? 48.003 -10.110 -12.341 1.00 36.78 318 ARG A N 1
ATOM 2429 C CA . ARG A 1 318 ? 48.361 -8.689 -12.181 1.00 36.78 318 ARG A CA 1
ATOM 2430 C C . ARG A 1 318 ? 48.837 -7.983 -13.453 1.00 36.78 318 ARG A C 1
ATOM 2432 O O . ARG A 1 318 ? 50.008 -8.025 -13.797 1.00 36.78 318 ARG A O 1
ATOM 2439 N N . MET A 1 319 ? 47.936 -7.218 -14.070 1.00 28.58 319 MET A N 1
ATOM 2440 C CA . MET A 1 319 ? 48.276 -6.367 -15.208 1.00 28.58 319 MET A CA 1
ATOM 2441 C C . MET A 1 319 ? 48.228 -4.889 -14.815 1.00 28.58 319 MET A C 1
ATOM 2443 O O . MET A 1 319 ? 47.203 -4.368 -14.373 1.00 28.58 319 MET A O 1
ATOM 2447 N N . VAL A 1 320 ? 49.393 -4.258 -14.932 1.00 28.97 320 VAL A N 1
ATOM 2448 C CA . VAL A 1 320 ? 49.635 -2.821 -14.809 1.00 28.97 320 VAL A CA 1
ATOM 2449 C C . VAL A 1 320 ? 49.071 -2.127 -16.053 1.00 28.97 320 VAL A C 1
ATOM 2451 O O . VAL A 1 320 ? 49.285 -2.586 -17.172 1.00 28.97 320 VAL A O 1
ATOM 2454 N N . LEU A 1 321 ? 48.334 -1.035 -15.843 1.00 30.48 321 LEU A N 1
ATOM 2455 C CA . LEU A 1 321 ? 47.818 -0.147 -16.886 1.00 30.48 321 LEU A CA 1
ATOM 2456 C C . LEU A 1 321 ? 48.939 0.76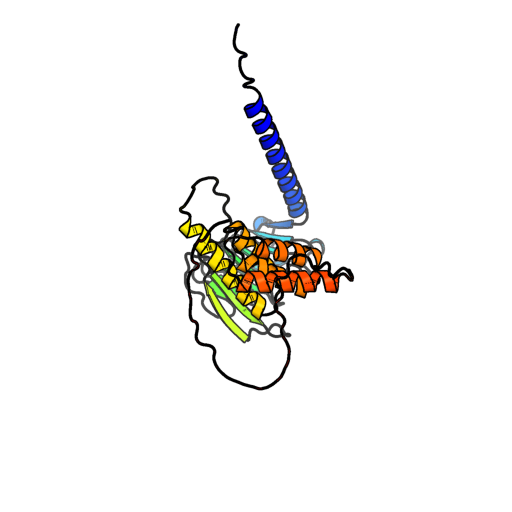6 -17.389 1.00 30.48 321 LEU A C 1
ATOM 2458 O O . LEU A 1 321 ? 49.532 1.494 -16.595 1.00 30.48 321 LEU A O 1
ATOM 2462 N N . GLN A 1 322 ? 49.167 0.791 -18.701 1.00 27.14 322 GLN A N 1
ATOM 2463 C CA . GLN A 1 322 ? 49.907 1.872 -19.345 1.00 27.14 322 GLN A CA 1
ATOM 2464 C C . GLN A 1 322 ? 49.081 2.407 -20.518 1.00 27.14 322 GLN A C 1
ATOM 2466 O O . GLN A 1 322 ? 48.675 1.660 -21.405 1.00 27.14 322 GLN A O 1
ATOM 2471 N N . VAL A 1 323 ? 48.768 3.700 -20.447 1.00 37.66 323 VAL A N 1
ATOM 2472 C CA . VAL A 1 323 ? 47.967 4.457 -21.414 1.00 37.66 323 VAL A CA 1
ATOM 2473 C C . VAL A 1 323 ? 48.930 5.160 -22.365 1.00 37.66 323 VAL A C 1
ATOM 2475 O O . VAL A 1 323 ? 49.802 5.891 -21.899 1.00 37.66 323 VAL A O 1
ATOM 2478 N N . THR A 1 324 ? 48.761 4.989 -23.676 1.00 30.41 324 THR A N 1
ATOM 2479 C CA . THR A 1 324 ? 49.406 5.844 -24.683 1.00 30.41 324 THR A CA 1
ATOM 2480 C C . THR A 1 324 ? 48.379 6.355 -25.695 1.00 30.41 324 THR A C 1
ATOM 2482 O O . THR A 1 324 ? 47.521 5.619 -26.179 1.00 30.41 324 THR A O 1
ATOM 2485 N N . SER A 1 325 ? 48.439 7.664 -25.938 1.00 31.12 325 SER A N 1
ATOM 2486 C CA . SER A 1 325 ? 47.601 8.461 -26.843 1.00 31.12 325 SER A CA 1
ATOM 2487 C C . SER A 1 325 ? 47.962 8.251 -28.324 1.00 31.12 325 SER A C 1
ATOM 2489 O O . SER A 1 325 ? 49.123 7.963 -28.609 1.00 31.12 325 SER A O 1
ATOM 2491 N N . PRO A 1 326 ? 47.026 8.446 -29.275 1.00 36.84 326 PRO A N 1
ATOM 2492 C CA . PRO A 1 326 ? 47.284 8.225 -30.698 1.00 36.84 326 PRO A CA 1
ATOM 2493 C C . PRO A 1 326 ? 47.875 9.458 -31.404 1.00 36.84 326 PRO A C 1
ATOM 2495 O O . PRO A 1 326 ? 47.376 10.573 -31.247 1.00 36.84 326 PRO A O 1
ATOM 2498 N N . GLU A 1 327 ? 48.902 9.234 -32.229 1.00 32.81 327 GLU A N 1
ATOM 2499 C CA . GLU A 1 327 ? 49.396 10.189 -33.226 1.00 32.81 327 GLU A CA 1
ATOM 2500 C C . GLU A 1 327 ? 48.532 10.162 -34.500 1.00 32.81 327 GLU A C 1
ATOM 2502 O O . GLU A 1 327 ? 48.146 9.108 -35.008 1.00 32.81 327 GLU A O 1
ATOM 2507 N N . LEU A 1 328 ? 48.253 11.362 -35.009 1.00 40.00 328 LEU A N 1
ATOM 2508 C CA . LEU A 1 328 ? 47.705 11.669 -36.329 1.00 40.00 328 LEU A CA 1
ATOM 2509 C C . LEU A 1 328 ? 48.776 11.467 -37.407 1.00 40.00 328 LEU A C 1
ATOM 2511 O O . LEU A 1 328 ? 49.740 12.224 -37.385 1.00 40.00 328 LEU A O 1
ATOM 2515 N N . VAL A 1 329 ? 48.560 10.601 -38.408 1.00 32.50 329 VAL A N 1
ATOM 2516 C CA . VAL A 1 329 ? 49.090 10.819 -39.773 1.00 32.50 329 VAL A CA 1
ATOM 2517 C C . VAL A 1 329 ? 48.166 10.200 -40.836 1.00 32.50 329 VAL A C 1
ATOM 2519 O O . VAL A 1 329 ? 48.043 8.986 -40.951 1.00 32.50 329 VAL A O 1
ATOM 2522 N N . ASN A 1 330 ? 47.532 11.104 -41.583 1.00 33.22 330 ASN A N 1
ATOM 2523 C CA . ASN A 1 330 ? 47.188 11.130 -43.012 1.00 33.22 330 ASN A CA 1
ATOM 2524 C C . ASN A 1 330 ? 47.149 9.838 -43.853 1.00 33.22 330 ASN A C 1
ATOM 2526 O O . ASN A 1 330 ? 48.165 9.171 -44.049 1.00 33.22 330 ASN A O 1
ATOM 2530 N N . ALA A 1 331 ? 46.024 9.686 -44.559 1.00 32.94 331 ALA A N 1
ATOM 2531 C CA . ALA A 1 331 ? 45.989 9.526 -46.015 1.00 32.94 331 ALA A CA 1
ATOM 2532 C C . ALA A 1 331 ? 44.806 10.329 -46.578 1.00 32.94 331 ALA A C 1
ATOM 2534 O O . ALA A 1 331 ? 43.729 10.288 -45.937 1.00 32.94 331 ALA A O 1
#

Organism: Perkinsus olseni (NCBI:txid32597)

InterPro domains:
  IPR011990 Tetratricop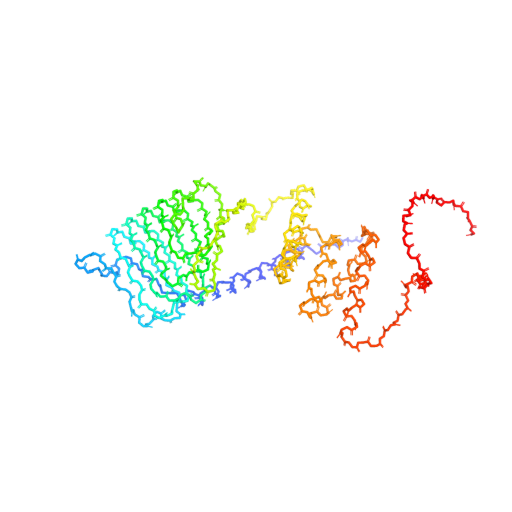eptide-like helical domain superfamily [G3DSA:1.25.40.10] (197-301)
  IPR011990 Tetratricopeptide-like helical domain superfamily [SSF48452] (208-295)
  IPR016098 Cyclase-associated protein CAP/septum formation inhibitor MinC, C-terminal [G3DSA:2.160.20.70] (27-184)
  IPR019734 Tetratricopeptide repeat [SM00028] (209-242)
  IPR019734 Tetratricopeptide repeat [SM00028] (243-276)
  IPR047150 SGT [PTHR45831] (141-290)